Protein AF-K1ZQU2-F1 (afdb_monomer)

Foldseek 3Di:
DDDLLVVLLVVVVPADAPVVFKDKDFPVNLVCCVLLQQFDCVVAPSVRSLVLQVVQDDDSTMGIDGSVSSSVCSVGGDPDDLDPQAALQPDDFFWDAPVRVVCCCVPHLVQWFPDDPVNVVVLQVVPAPPDPDDPDNTGGDDNVSRVVSRVVSVVGTGSSNSNSVVVVVVVVVVVVVVVPD

Sequence (181 aa):
MSSSKEVMEHIWATMKKADGKNVVFKQADVDYLYYSGFVDEKRCTIEDWQKAFMPFSQDGKTFVMNQQQFASLAPFRYEGVVKEIFDPIKLRDGIWTKEQLRMLFERSIKPCSAISEEVFWKFIEGCQPKNDASEQDGFFLDKGVKVGLREFMEQFPSNRRRLEKTVRQVACKKIQRGQKT

pLDDT: mean 84.73, std 12.46, range [38.09, 95.69]

Structure (mmCIF, N/CA/C/O backbone):
data_AF-K1ZQU2-F1
#
_entry.id   AF-K1ZQU2-F1
#
loop_
_atom_site.group_PDB
_atom_site.id
_atom_site.type_symbol
_atom_site.label_atom_id
_atom_site.label_alt_id
_atom_site.label_comp_id
_atom_site.label_asym_id
_atom_site.label_entity_id
_atom_site.label_seq_id
_atom_site.pdbx_PDB_ins_code
_atom_site.Cartn_x
_atom_site.Cartn_y
_atom_site.Cartn_z
_atom_site.occupancy
_atom_site.B_iso_or_equiv
_atom_site.auth_seq_id
_atom_site.auth_comp_id
_atom_site.auth_asym_id
_atom_site.auth_atom_id
_atom_site.pdbx_PDB_model_num
ATOM 1 N N . MET A 1 1 ? -23.670 7.342 -4.995 1.00 49.88 1 MET A N 1
ATOM 2 C CA . MET A 1 1 ? -22.423 6.999 -4.278 1.00 49.88 1 MET A CA 1
ATOM 3 C C . MET A 1 1 ? -22.771 6.951 -2.805 1.00 49.88 1 MET A C 1
ATOM 5 O O . MET A 1 1 ? -23.361 7.916 -2.343 1.00 49.88 1 MET A O 1
ATOM 9 N N . SER A 1 2 ? -22.504 5.845 -2.109 1.00 59.94 2 SER A N 1
ATOM 10 C CA . SER A 1 2 ? -22.743 5.771 -0.661 1.00 59.94 2 SER A CA 1
ATOM 11 C C . SER A 1 2 ? -21.833 6.753 0.068 1.00 59.94 2 SER A C 1
ATOM 13 O O . SER A 1 2 ? -20.659 6.875 -0.296 1.00 59.94 2 SER A O 1
ATOM 15 N N . SER A 1 3 ? -22.356 7.452 1.072 1.00 73.31 3 SER A N 1
ATOM 16 C CA . SER A 1 3 ? -21.537 8.352 1.888 1.00 73.31 3 SER A CA 1
ATOM 17 C C . SER A 1 3 ? -20.455 7.561 2.641 1.00 73.31 3 SER A C 1
ATOM 19 O O . SER A 1 3 ? -20.617 6.373 2.928 1.00 73.31 3 SER A O 1
ATOM 21 N N . SER A 1 4 ? -19.325 8.195 2.973 1.00 77.75 4 SER A N 1
ATOM 22 C CA . SER A 1 4 ? -18.235 7.534 3.717 1.00 77.75 4 SER A CA 1
ATOM 23 C C . SER A 1 4 ? -18.730 6.860 4.999 1.00 77.75 4 SER A C 1
ATOM 25 O O . SER A 1 4 ? -18.378 5.719 5.303 1.00 77.75 4 SER A O 1
ATOM 27 N N . LYS A 1 5 ? -19.657 7.540 5.680 1.00 76.38 5 LYS A N 1
ATOM 28 C CA . LYS A 1 5 ? -20.332 7.073 6.885 1.00 76.38 5 LYS A CA 1
ATOM 29 C C . LYS A 1 5 ? -21.167 5.810 6.648 1.00 76.38 5 LYS A C 1
ATOM 31 O O . LYS A 1 5 ? -20.983 4.845 7.380 1.00 76.38 5 LYS A O 1
ATOM 36 N N . GLU A 1 6 ? -22.003 5.763 5.609 1.00 82.31 6 GLU A N 1
ATOM 37 C CA . GLU A 1 6 ? -22.797 4.564 5.271 1.00 82.31 6 GLU A CA 1
ATOM 38 C C . GLU A 1 6 ? -21.915 3.339 5.028 1.00 82.31 6 GLU A C 1
ATOM 40 O O . GLU A 1 6 ? -22.241 2.222 5.428 1.00 82.31 6 GLU A O 1
ATOM 45 N N . VAL A 1 7 ? -20.768 3.530 4.377 1.00 85.12 7 VAL A N 1
ATOM 46 C CA . VAL A 1 7 ? -19.867 2.408 4.123 1.00 85.12 7 VAL A CA 1
ATOM 47 C C . VAL A 1 7 ? -19.148 1.980 5.406 1.00 85.12 7 VAL A C 1
ATOM 49 O O . VAL A 1 7 ? -18.966 0.783 5.614 1.00 85.12 7 VAL A O 1
ATOM 52 N N . MET A 1 8 ? -18.780 2.909 6.294 1.00 89.12 8 MET A N 1
ATOM 53 C CA . MET A 1 8 ? -18.265 2.562 7.627 1.00 89.12 8 MET A CA 1
ATOM 54 C C . MET A 1 8 ? -19.297 1.782 8.448 1.00 89.12 8 MET A C 1
ATOM 56 O O . MET A 1 8 ? -18.945 0.797 9.092 1.00 89.12 8 MET A O 1
ATOM 60 N N . GLU A 1 9 ? -20.572 2.161 8.380 1.00 88.50 9 GLU A N 1
ATOM 61 C CA . GLU A 1 9 ? -21.676 1.437 9.019 1.00 88.50 9 GLU A CA 1
ATOM 62 C C . GLU A 1 9 ? -21.874 0.041 8.413 1.00 88.50 9 GLU A C 1
ATOM 64 O O . GLU A 1 9 ? -22.073 -0.934 9.141 1.00 88.50 9 GLU A O 1
ATOM 69 N N . HIS A 1 10 ? -21.747 -0.094 7.091 1.00 88.00 10 HIS A N 1
ATOM 70 C CA . HIS A 1 10 ? -21.789 -1.396 6.432 1.00 88.00 10 HIS A CA 1
ATOM 71 C C . HIS A 1 10 ? -20.623 -2.292 6.868 1.00 88.00 10 HIS A C 1
ATOM 73 O O . HIS A 1 10 ? -20.828 -3.453 7.218 1.00 88.00 10 HIS A O 1
ATOM 79 N N . ILE A 1 11 ? -19.402 -1.752 6.903 1.00 88.56 11 ILE A N 1
ATOM 80 C CA . ILE A 1 11 ? -18.216 -2.466 7.390 1.00 88.56 11 ILE A CA 1
ATOM 81 C C . ILE A 1 11 ? -18.433 -2.896 8.841 1.00 88.56 11 ILE A C 1
ATOM 83 O O . ILE A 1 11 ? -18.256 -4.072 9.165 1.00 88.56 11 ILE A O 1
ATOM 87 N N . TRP A 1 12 ? -18.913 -1.984 9.686 1.00 91.50 12 TRP A N 1
ATOM 88 C CA . TRP A 1 12 ? -19.251 -2.271 11.072 1.00 91.50 12 TRP A CA 1
ATOM 89 C C . TRP A 1 12 ? -20.218 -3.447 11.198 1.00 91.50 12 TRP A C 1
ATOM 91 O O . TRP A 1 12 ? -19.976 -4.357 11.991 1.00 91.50 12 TRP A O 1
ATOM 101 N N . ALA A 1 13 ? -21.290 -3.482 10.402 1.00 90.50 13 ALA A N 1
ATOM 102 C CA . ALA A 1 13 ? -22.280 -4.557 10.432 1.00 90.50 13 ALA A CA 1
ATOM 103 C C . ALA A 1 13 ? -21.651 -5.943 10.193 1.00 90.50 13 ALA A C 1
ATOM 105 O O . ALA A 1 13 ? -22.056 -6.909 10.838 1.00 90.50 13 ALA A O 1
ATOM 106 N N . THR A 1 14 ? -20.605 -6.026 9.364 1.00 88.56 14 THR A N 1
ATOM 107 C CA . THR A 1 14 ? -19.908 -7.286 9.041 1.00 88.56 14 THR A CA 1
ATOM 108 C C . THR A 1 14 ? -18.903 -7.762 10.093 1.00 88.56 14 THR A C 1
ATOM 110 O O . THR A 1 14 ? -18.526 -8.933 10.090 1.00 88.56 14 THR A O 1
ATOM 113 N N . MET A 1 15 ? -18.462 -6.890 11.003 1.00 90.94 15 MET A N 1
ATOM 114 C CA . MET A 1 15 ? -17.471 -7.242 12.027 1.00 90.94 15 MET A CA 1
ATOM 115 C C . MET A 1 15 ? -18.067 -8.145 13.114 1.00 90.94 15 MET A C 1
ATOM 117 O O . MET A 1 15 ? -19.253 -8.042 13.433 1.00 90.94 15 MET A O 1
ATOM 121 N N . LYS A 1 16 ? -17.248 -9.003 13.733 1.00 90.69 16 LYS A N 1
ATOM 122 C CA . LYS A 1 16 ? -17.656 -9.811 14.894 1.00 90.69 16 LYS A CA 1
ATOM 123 C C . LYS A 1 16 ? -17.625 -8.951 16.160 1.00 90.69 16 LYS A C 1
ATOM 125 O O . LYS A 1 16 ? -16.603 -8.341 16.454 1.00 90.69 16 LYS A O 1
ATOM 130 N N . LYS A 1 17 ? -18.730 -8.926 16.911 1.00 94.94 17 LYS A N 1
ATOM 131 C CA . LYS A 1 17 ? -18.837 -8.169 18.167 1.00 94.94 17 LYS A CA 1
ATOM 132 C C . LYS A 1 17 ? -18.461 -9.088 19.324 1.00 94.94 17 LYS A C 1
ATOM 134 O O . LYS A 1 17 ? -18.869 -10.249 19.324 1.00 94.94 17 LYS A O 1
ATOM 139 N N . ALA A 1 18 ? -17.684 -8.587 20.279 1.00 90.50 18 ALA A N 1
ATOM 140 C CA . ALA A 1 18 ? -17.233 -9.374 21.426 1.00 90.50 18 ALA A CA 1
ATOM 141 C C . ALA A 1 18 ? -18.361 -9.606 22.445 1.00 90.50 18 ALA A C 1
ATOM 143 O O . ALA A 1 18 ? -18.490 -10.699 22.983 1.00 90.50 18 ALA A O 1
ATOM 144 N N . ASP A 1 19 ? -19.208 -8.600 22.646 1.00 88.06 19 ASP A N 1
ATOM 145 C CA . ASP A 1 19 ? -20.309 -8.567 23.621 1.00 88.06 19 ASP A CA 1
ATOM 146 C C . ASP A 1 19 ? -21.679 -8.335 22.947 1.00 88.06 19 ASP A C 1
ATOM 148 O O . ASP A 1 19 ? -22.646 -7.915 23.577 1.00 88.06 19 ASP A O 1
ATOM 152 N N . GLY A 1 20 ? -21.757 -8.550 21.631 1.00 85.69 20 GLY A N 1
ATOM 153 C CA . GLY A 1 20 ? -22.940 -8.251 20.818 1.00 85.69 20 GLY A CA 1
ATOM 154 C C . GLY A 1 20 ? -23.085 -6.781 20.399 1.00 85.69 20 GLY A C 1
ATOM 155 O O . GLY A 1 20 ? -23.848 -6.509 19.473 1.00 85.69 20 GLY A O 1
ATOM 156 N N . LYS A 1 21 ? -22.322 -5.843 20.983 1.00 90.00 21 LYS A N 1
ATOM 157 C CA . LYS A 1 21 ? -22.405 -4.404 20.675 1.00 90.00 21 LYS A CA 1
ATOM 158 C C . LYS A 1 21 ? -21.091 -3.789 20.202 1.00 90.00 21 LYS A C 1
ATOM 160 O O . LYS A 1 21 ? -21.129 -2.931 19.327 1.00 90.00 21 LYS A O 1
ATOM 165 N N . ASN A 1 22 ? -19.961 -4.207 20.753 1.00 94.38 22 ASN A N 1
ATOM 166 C CA . ASN A 1 22 ? -18.652 -3.591 20.579 1.00 94.38 22 ASN A CA 1
ATOM 167 C C . ASN A 1 22 ? -17.693 -4.509 19.818 1.00 94.38 22 ASN A C 1
ATOM 169 O O . ASN A 1 22 ? -17.772 -5.738 19.898 1.00 94.38 22 ASN A O 1
ATOM 173 N N . VAL A 1 23 ? -16.758 -3.899 19.095 1.00 94.69 23 VAL A N 1
ATOM 174 C CA . VAL A 1 23 ? -15.650 -4.588 18.425 1.00 94.69 23 VAL A CA 1
ATOM 175 C C . VAL A 1 23 ? -14.374 -4.292 19.201 1.00 94.69 23 VAL A C 1
ATOM 177 O O . VAL A 1 23 ? -14.160 -3.168 19.657 1.00 94.69 23 VAL A O 1
ATOM 180 N N . VAL A 1 24 ? -13.543 -5.320 19.356 1.00 95.06 24 VAL A N 1
ATOM 181 C CA . VAL A 1 24 ? -12.243 -5.227 20.018 1.00 95.06 24 VAL A CA 1
ATOM 182 C C . VAL A 1 24 ? -11.162 -5.305 18.951 1.00 95.06 24 VAL A C 1
ATOM 184 O O . VAL A 1 24 ? -11.096 -6.295 18.223 1.00 95.06 24 VAL A O 1
ATOM 187 N N . PHE A 1 25 ? -10.327 -4.276 18.879 1.00 94.19 25 PHE A N 1
ATOM 188 C CA . PHE A 1 25 ? -9.136 -4.232 18.039 1.00 94.19 25 PHE A CA 1
ATOM 189 C C . PHE A 1 25 ? -7.895 -4.381 18.913 1.00 94.19 25 PHE A C 1
ATOM 191 O O . PHE A 1 25 ? -7.802 -3.788 19.988 1.00 94.19 25 PHE A O 1
ATOM 198 N N . LYS A 1 26 ? -6.920 -5.1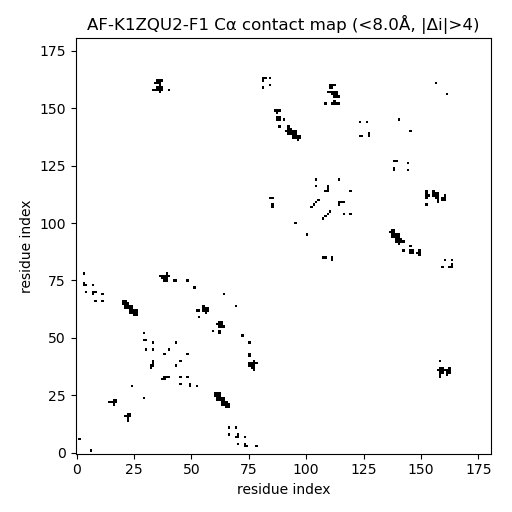51 18.445 1.00 94.81 26 LYS A N 1
ATOM 199 C CA . LYS A 1 26 ? -5.559 -5.159 18.988 1.00 94.81 26 LYS A CA 1
ATOM 200 C C . LYS A 1 26 ? -4.692 -4.188 18.197 1.00 94.81 26 LYS A C 1
ATOM 202 O O . LYS A 1 26 ? -5.005 -3.879 17.051 1.00 94.81 26 LYS A O 1
ATOM 207 N N . GLN A 1 27 ? -3.549 -3.792 18.751 1.00 93.12 27 GLN A N 1
ATOM 208 C CA . GLN A 1 27 ? -2.572 -2.957 18.039 1.00 93.12 27 GLN A CA 1
ATOM 209 C C . GLN A 1 27 ? -2.231 -3.493 16.635 1.00 93.12 27 GLN A C 1
ATOM 211 O O . GLN A 1 27 ? -2.217 -2.737 15.671 1.00 93.12 27 GLN A O 1
ATOM 216 N N . ALA A 1 28 ? -2.059 -4.811 16.495 1.00 92.94 28 ALA A N 1
ATOM 217 C CA . ALA A 1 28 ? -1.799 -5.436 15.197 1.00 92.94 28 ALA A CA 1
ATOM 218 C C . ALA A 1 28 ? -2.949 -5.246 14.185 1.00 92.94 28 ALA A C 1
ATOM 220 O O . ALA A 1 28 ? -2.692 -5.140 12.988 1.00 92.94 28 ALA A O 1
ATOM 221 N N . ASP A 1 29 ? -4.203 -5.179 14.645 1.00 93.25 29 ASP A N 1
ATOM 222 C CA . ASP A 1 29 ? -5.356 -4.909 13.780 1.00 93.25 29 ASP A CA 1
ATOM 223 C C . ASP A 1 29 ? -5.364 -3.443 13.322 1.00 93.25 29 ASP A C 1
ATOM 225 O O . ASP A 1 29 ? -5.672 -3.160 12.164 1.00 93.25 29 ASP A O 1
ATOM 229 N N . VAL A 1 30 ? -4.982 -2.514 14.208 1.00 93.62 30 VAL A N 1
ATOM 230 C CA . VAL A 1 30 ? -4.839 -1.082 13.888 1.00 93.62 30 VAL A CA 1
ATOM 231 C C . VAL A 1 30 ? -3.793 -0.888 12.793 1.00 93.62 30 VAL A C 1
ATOM 233 O O . VAL A 1 30 ? -4.077 -0.250 11.775 1.00 93.62 30 VAL A O 1
ATOM 236 N N . ASP A 1 31 ? -2.621 -1.502 12.955 1.00 93.25 31 ASP A N 1
ATOM 237 C CA . ASP A 1 31 ? -1.539 -1.442 11.970 1.00 93.25 31 ASP A CA 1
ATOM 238 C C . ASP A 1 31 ? -1.955 -2.123 10.656 1.00 93.25 31 ASP A C 1
ATOM 240 O O . ASP A 1 31 ? -1.714 -1.601 9.565 1.00 93.25 31 ASP A O 1
ATOM 244 N N . TYR A 1 32 ? -2.645 -3.265 10.738 1.00 92.25 32 TYR A N 1
ATOM 245 C CA . TYR A 1 32 ? -3.167 -3.961 9.564 1.00 92.25 32 TYR A CA 1
ATOM 246 C C . TYR A 1 32 ? -4.134 -3.089 8.754 1.00 92.25 32 TYR A C 1
ATOM 248 O O . TYR A 1 32 ? -4.036 -3.047 7.527 1.00 92.25 32 TYR A O 1
ATOM 256 N N . LEU A 1 33 ? -5.055 -2.367 9.400 1.00 92.00 33 LEU A N 1
ATOM 257 C CA . LEU A 1 33 ? -5.969 -1.458 8.702 1.00 92.00 33 LEU A CA 1
ATOM 258 C C . LEU A 1 33 ? -5.195 -0.386 7.922 1.00 92.00 33 LEU A C 1
ATOM 260 O O . LEU A 1 33 ? -5.492 -0.150 6.751 1.00 92.00 33 LEU A O 1
ATOM 264 N N . TYR A 1 34 ? -4.139 0.180 8.502 1.00 93.06 34 TYR A N 1
ATOM 265 C CA . TYR A 1 34 ? -3.279 1.122 7.788 1.00 93.06 34 TYR A CA 1
ATOM 266 C C . TYR A 1 34 ? -2.607 0.465 6.569 1.00 93.06 34 TYR A C 1
ATOM 268 O O . TYR A 1 34 ? -2.820 0.871 5.424 1.00 93.06 34 TYR A O 1
ATOM 276 N N . TYR A 1 35 ? -1.879 -0.634 6.791 1.00 90.06 35 TYR A N 1
ATOM 277 C CA . TYR A 1 35 ? -1.086 -1.297 5.751 1.00 90.06 35 TYR A CA 1
ATOM 278 C C . TYR A 1 35 ? -1.891 -2.129 4.742 1.00 90.06 35 TYR A C 1
ATOM 280 O O . TYR A 1 35 ? -1.328 -2.668 3.786 1.00 90.06 35 TYR A O 1
ATOM 288 N N . SER A 1 36 ? -3.198 -2.288 4.941 1.00 87.88 36 SER A N 1
ATOM 289 C CA . SER A 1 36 ? -4.095 -2.971 3.999 1.00 87.88 36 SER A CA 1
ATOM 290 C C . SER A 1 36 ? -4.672 -2.033 2.938 1.00 87.88 36 SER A C 1
ATOM 292 O O . SER A 1 36 ? -5.299 -2.511 1.992 1.00 87.88 36 SER A O 1
ATOM 294 N N . GLY A 1 37 ? -4.458 -0.719 3.078 1.00 86.31 37 GLY A N 1
ATOM 295 C CA . GLY A 1 37 ? -5.030 0.308 2.207 1.00 86.31 37 GLY A CA 1
ATOM 296 C C . GLY A 1 37 ? -6.435 0.749 2.604 1.00 86.31 37 GLY A C 1
ATOM 297 O O . GLY A 1 37 ? -7.087 1.434 1.822 1.00 86.31 37 GLY A O 1
ATOM 298 N N . PHE A 1 38 ? -6.913 0.382 3.798 1.00 89.50 38 PHE A N 1
ATOM 299 C CA . PHE A 1 38 ? -8.148 0.949 4.342 1.00 89.50 38 PHE A CA 1
ATOM 300 C C . PHE A 1 38 ? -7.990 2.446 4.654 1.00 89.50 38 PHE A C 1
ATOM 302 O O . PHE A 1 38 ? -8.937 3.207 4.464 1.00 89.50 38 PHE A O 1
ATOM 309 N N . VAL A 1 39 ? -6.799 2.870 5.089 1.00 91.44 39 VAL A N 1
ATOM 310 C CA . VAL A 1 39 ? -6.455 4.270 5.392 1.00 91.44 39 VAL A CA 1
ATOM 311 C C . VAL A 1 39 ? -5.859 4.963 4.162 1.00 91.44 39 VAL A C 1
ATOM 313 O O . VAL A 1 39 ? -5.113 4.354 3.393 1.00 91.44 39 VAL A O 1
ATOM 316 N N . ASP A 1 40 ? -6.171 6.247 3.976 1.00 89.75 40 ASP A N 1
ATOM 317 C CA . ASP A 1 40 ? -5.527 7.087 2.962 1.00 89.75 40 ASP A CA 1
ATOM 318 C C . ASP A 1 40 ? -4.139 7.553 3.431 1.00 89.75 40 ASP A C 1
ATOM 320 O O . ASP A 1 40 ? -3.980 8.625 4.019 1.00 89.75 40 ASP A O 1
ATOM 324 N N . GLU A 1 41 ? -3.119 6.750 3.128 1.00 88.00 41 GLU A N 1
ATOM 325 C CA . GLU A 1 41 ? -1.715 7.014 3.488 1.00 88.00 41 GLU A CA 1
ATOM 326 C C . GLU A 1 41 ? -1.151 8.325 2.915 1.00 88.00 41 GLU A C 1
ATOM 328 O O . GLU A 1 41 ? -0.108 8.801 3.355 1.00 88.00 41 GLU A O 1
ATOM 333 N N . LYS A 1 42 ? -1.818 8.934 1.923 1.00 84.62 42 LYS A N 1
ATOM 334 C CA . LYS A 1 42 ? -1.403 10.240 1.387 1.00 84.62 42 LYS A CA 1
ATOM 335 C C . LYS A 1 42 ? -1.824 11.404 2.276 1.00 84.62 42 LYS A C 1
ATOM 337 O O . LYS A 1 42 ? -1.307 12.505 2.108 1.00 84.62 42 LYS A O 1
ATOM 342 N N . ARG A 1 43 ? -2.805 11.184 3.152 1.00 87.44 43 ARG A N 1
ATOM 343 C CA . ARG A 1 43 ? -3.419 12.216 3.998 1.00 87.44 43 ARG A CA 1
ATOM 344 C C . ARG A 1 43 ? -3.145 12.007 5.482 1.00 87.44 43 ARG A C 1
ATOM 346 O O . ARG A 1 43 ? -3.337 12.940 6.251 1.00 87.44 43 ARG A O 1
ATOM 353 N N . CYS A 1 44 ? -2.750 10.802 5.875 1.00 91.12 44 CYS A N 1
ATOM 354 C CA . CYS A 1 44 ? -2.588 10.399 7.262 1.00 91.12 44 CYS A CA 1
ATOM 355 C C . CYS A 1 44 ? -1.377 9.476 7.384 1.00 91.12 44 CYS A C 1
ATOM 357 O O . CYS A 1 44 ? -1.260 8.532 6.603 1.00 91.12 44 CYS A O 1
ATOM 359 N N . THR A 1 45 ? -0.497 9.744 8.351 1.00 93.19 45 THR A N 1
ATOM 360 C CA . THR A 1 45 ? 0.603 8.830 8.685 1.00 93.19 45 THR A CA 1
ATOM 361 C C . THR A 1 45 ? 0.125 7.715 9.615 1.00 93.19 45 THR A C 1
ATOM 363 O O . THR A 1 45 ? -0.961 7.788 10.197 1.00 93.19 45 THR A O 1
ATOM 366 N N . ILE A 1 46 ? 0.942 6.675 9.799 1.00 93.81 46 ILE A N 1
ATOM 367 C CA . ILE A 1 46 ? 0.600 5.605 10.741 1.00 93.81 46 ILE A CA 1
ATOM 368 C C . ILE A 1 46 ? 0.500 6.130 12.178 1.00 93.81 46 ILE A C 1
ATOM 370 O O . ILE A 1 46 ? -0.370 5.693 12.924 1.00 93.81 46 ILE A O 1
ATOM 374 N N . GLU A 1 47 ? 1.319 7.110 12.556 1.00 95.00 47 GLU A N 1
ATOM 375 C CA . GLU A 1 47 ? 1.284 7.722 13.884 1.00 95.00 47 GLU A CA 1
ATOM 376 C C . GLU A 1 47 ? -0.016 8.500 14.104 1.00 95.00 47 GLU A C 1
ATOM 378 O O . GLU A 1 47 ? -0.609 8.419 15.180 1.00 95.00 47 GLU A O 1
ATOM 383 N N . ASP A 1 48 ? -0.487 9.234 13.094 1.00 95.06 48 ASP A N 1
ATOM 384 C CA . ASP A 1 48 ? -1.767 9.945 13.158 1.00 95.06 48 ASP A CA 1
ATOM 385 C C . ASP A 1 48 ? -2.942 8.967 13.267 1.00 95.06 48 ASP A C 1
ATOM 387 O O . ASP A 1 48 ? -3.864 9.174 14.061 1.00 95.06 48 ASP A O 1
ATOM 391 N N . TRP A 1 49 ? -2.878 7.860 12.526 1.00 95.31 49 TRP A N 1
ATOM 392 C CA . TRP A 1 49 ? -3.868 6.791 12.594 1.00 95.31 49 TRP A CA 1
ATOM 393 C C . TRP A 1 49 ? -3.895 6.105 13.964 1.00 95.31 49 TRP A C 1
ATOM 395 O O . TRP A 1 49 ? -4.958 5.944 14.561 1.00 95.31 49 TRP A O 1
ATOM 405 N N . GLN A 1 50 ? -2.731 5.752 14.508 1.00 94.50 50 GLN A N 1
ATOM 406 C CA . GLN A 1 50 ? -2.621 5.159 15.840 1.00 94.50 50 GLN A CA 1
ATOM 407 C C . GLN A 1 50 ? -3.134 6.121 16.920 1.00 94.50 50 GLN A C 1
ATOM 409 O O . GLN A 1 50 ? -3.888 5.710 17.804 1.00 94.50 50 GLN A O 1
ATOM 414 N N . LYS A 1 51 ? -2.821 7.420 16.818 1.00 94.38 51 LYS A N 1
ATOM 415 C CA . LYS A 1 51 ? -3.371 8.453 17.713 1.00 94.38 51 LYS A CA 1
ATOM 416 C C . LYS A 1 51 ? -4.895 8.529 17.649 1.00 94.38 51 LYS A C 1
ATOM 418 O O . LYS A 1 51 ? -5.514 8.732 18.689 1.00 94.38 51 LYS A O 1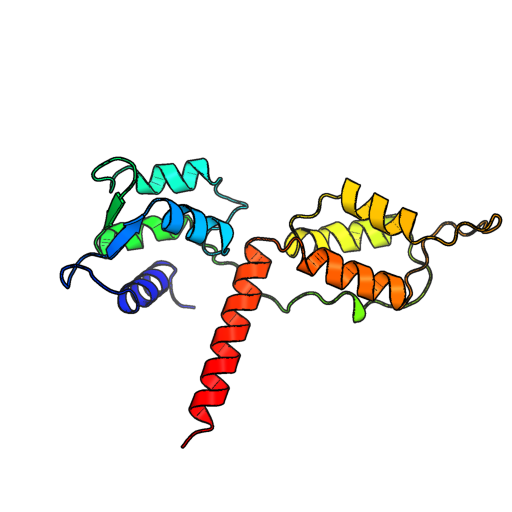
ATOM 423 N N . ALA A 1 52 ? -5.507 8.328 16.480 1.00 94.56 52 ALA A N 1
ATOM 424 C CA . ALA A 1 52 ? -6.964 8.301 16.347 1.00 94.56 52 ALA A CA 1
ATOM 425 C C . ALA A 1 52 ? -7.619 7.139 17.120 1.00 94.56 52 ALA A C 1
ATOM 427 O O . ALA A 1 52 ? -8.776 7.253 17.521 1.00 94.56 52 ALA A O 1
ATOM 428 N N . PHE A 1 53 ? -6.886 6.049 17.379 1.00 94.31 53 PHE A N 1
ATOM 429 C CA . PHE A 1 53 ? -7.354 4.921 18.195 1.00 94.31 53 PHE A CA 1
ATOM 430 C C . PHE A 1 53 ? -7.174 5.134 19.698 1.00 94.31 53 PHE A C 1
ATOM 432 O O . PHE A 1 53 ? -7.945 4.583 20.485 1.00 94.31 53 PHE A O 1
ATOM 439 N N . MET A 1 54 ? -6.195 5.943 20.114 1.00 93.38 54 MET A N 1
ATOM 440 C CA . MET A 1 54 ? -5.836 6.128 21.526 1.00 93.38 54 MET A CA 1
ATOM 441 C C . MET A 1 54 ? -7.003 6.490 22.462 1.00 93.38 54 MET A C 1
ATOM 443 O O . MET A 1 54 ? -7.036 5.937 23.562 1.00 93.38 54 MET A O 1
ATOM 447 N N . PRO A 1 55 ? -7.991 7.325 22.077 1.00 94.44 55 PRO A N 1
ATOM 448 C CA . PRO A 1 55 ? -9.148 7.617 22.929 1.00 94.44 55 PRO A CA 1
ATOM 449 C C . PRO A 1 55 ? -10.015 6.397 23.279 1.00 94.44 55 PRO A C 1
ATOM 451 O O . PRO A 1 55 ? -10.808 6.459 24.214 1.00 94.44 55 PRO A O 1
ATOM 454 N N . PHE A 1 56 ? -9.888 5.297 22.533 1.00 93.75 56 PHE A N 1
ATOM 455 C CA . PHE A 1 56 ? -10.658 4.061 22.718 1.00 93.75 56 PHE A CA 1
ATOM 456 C C . PHE A 1 56 ? -9.838 2.947 23.381 1.00 93.75 56 PHE A C 1
ATOM 458 O O . PHE A 1 56 ? -10.270 1.793 23.434 1.00 93.75 56 PHE A O 1
ATOM 465 N N . SER A 1 57 ? -8.636 3.286 23.845 1.00 93.75 57 SER A N 1
ATOM 466 C CA . SER A 1 57 ? -7.682 2.365 24.446 1.00 93.75 57 SER A CA 1
ATOM 467 C C . SER A 1 57 ? -8.077 1.990 25.872 1.00 93.75 57 SER A C 1
ATOM 469 O O . SER A 1 57 ? -8.452 2.853 26.664 1.00 93.75 57 SER A O 1
ATOM 471 N N . GLN A 1 58 ? -7.957 0.708 26.214 1.00 89.88 58 GLN A N 1
ATOM 472 C CA . GLN A 1 58 ? -8.096 0.242 27.597 1.00 89.88 58 GLN A CA 1
ATOM 473 C C . GLN A 1 58 ? -6.747 0.137 28.318 1.00 89.88 58 GLN A C 1
ATOM 475 O O . GLN A 1 58 ? -6.661 0.433 29.505 1.00 89.88 58 GLN A O 1
ATOM 480 N N . ASP A 1 59 ? -5.695 -0.276 27.610 1.00 89.44 59 ASP A N 1
ATOM 481 C CA . ASP A 1 59 ? -4.383 -0.622 28.182 1.00 89.44 59 ASP A CA 1
ATOM 482 C C . ASP A 1 59 ? -3.194 -0.209 27.285 1.00 89.44 59 ASP A C 1
ATOM 484 O O . ASP A 1 59 ? -2.059 -0.638 27.492 1.00 89.44 59 ASP A O 1
ATOM 488 N N . GLY A 1 60 ? -3.445 0.594 26.249 1.00 83.06 60 GLY A N 1
ATOM 489 C CA . GLY A 1 60 ? -2.455 0.979 25.237 1.00 83.06 60 GLY A CA 1
ATOM 490 C C . GLY A 1 60 ? -2.275 -0.029 24.098 1.00 83.06 60 GLY A C 1
ATOM 491 O O . GLY A 1 60 ? -1.558 0.273 23.150 1.00 83.06 60 GLY A O 1
ATOM 492 N N . LYS A 1 61 ? -2.894 -1.214 24.167 1.00 89.06 61 LYS A N 1
ATOM 493 C CA . LYS A 1 61 ? -2.738 -2.297 23.174 1.00 89.06 61 LYS A CA 1
ATOM 494 C C . LYS A 1 61 ? -4.064 -2.844 22.654 1.00 89.06 61 LYS A C 1
ATOM 496 O O . LYS A 1 61 ? -4.093 -3.467 21.589 1.00 89.06 61 LYS A O 1
ATOM 501 N N . THR A 1 62 ? -5.132 -2.623 23.407 1.00 94.50 62 THR A N 1
ATOM 502 C CA . THR A 1 62 ? -6.485 -3.095 23.149 1.00 94.50 62 THR A CA 1
ATOM 503 C C . THR A 1 62 ? -7.421 -1.900 23.061 1.00 94.50 62 THR A C 1
ATOM 505 O O . THR A 1 62 ? -7.468 -1.065 23.965 1.00 94.50 62 THR A O 1
ATOM 508 N N . PHE A 1 63 ? -8.195 -1.844 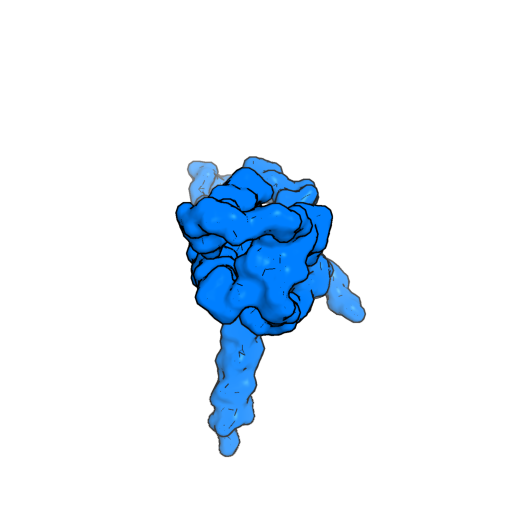21.981 1.00 95.69 63 PHE A N 1
ATOM 509 C CA . PHE A 1 63 ? -9.113 -0.755 21.681 1.00 95.69 63 PHE A CA 1
ATOM 510 C C . PHE A 1 63 ? -10.528 -1.303 21.567 1.00 95.69 63 PHE A C 1
ATOM 512 O O . PHE A 1 63 ? -10.796 -2.190 20.752 1.00 95.69 63 PHE A O 1
ATOM 519 N N . VAL A 1 64 ? -11.437 -0.785 22.386 1.00 95.38 64 VAL A N 1
ATOM 520 C CA . VAL A 1 64 ? -12.835 -1.222 22.405 1.00 95.38 64 VAL A CA 1
ATOM 521 C C . VAL A 1 64 ? -13.690 -0.097 21.869 1.00 95.38 64 VAL A C 1
ATOM 523 O O . VAL A 1 64 ? -13.730 0.994 22.432 1.00 95.38 64 VAL A O 1
ATOM 526 N N . MET A 1 65 ? -14.372 -0.369 20.763 1.00 95.56 65 MET A N 1
ATOM 527 C CA . MET A 1 65 ? -15.147 0.636 20.054 1.00 95.56 65 MET A CA 1
ATOM 528 C C . MET A 1 65 ? -16.584 0.171 19.886 1.00 95.56 65 MET A C 1
ATOM 530 O O . MET A 1 65 ? -16.849 -1.022 19.750 1.00 95.56 65 MET A O 1
ATOM 534 N N . ASN A 1 66 ? -17.502 1.129 19.857 1.00 95.00 66 ASN A N 1
ATOM 535 C CA . ASN A 1 66 ? -18.866 0.960 19.379 1.00 95.00 66 ASN A CA 1
ATOM 536 C C . ASN A 1 66 ? -19.008 1.498 17.942 1.00 95.00 66 ASN A C 1
ATOM 538 O O . ASN A 1 66 ? -18.077 2.074 17.375 1.00 95.00 66 ASN A O 1
ATOM 542 N N . GLN A 1 67 ? -20.200 1.353 17.360 1.00 94.19 67 GLN A N 1
ATOM 543 C CA . GLN A 1 67 ? -20.469 1.766 15.980 1.00 94.19 67 GLN A CA 1
ATOM 544 C C . GLN A 1 67 ? -20.174 3.243 15.713 1.00 94.19 67 GLN A C 1
ATOM 546 O O . GLN A 1 67 ? -19.611 3.579 14.676 1.00 94.19 67 GLN A O 1
ATOM 551 N N . GLN A 1 68 ? -20.568 4.130 16.627 1.00 92.94 68 GLN A N 1
ATOM 552 C CA . GLN A 1 68 ? -20.405 5.573 16.451 1.00 92.94 68 GLN A CA 1
ATOM 553 C C . GLN A 1 68 ? -18.929 5.963 16.514 1.00 92.94 68 GLN A C 1
ATOM 555 O O . GLN A 1 68 ? -18.460 6.747 15.693 1.00 92.94 68 GLN A O 1
ATOM 560 N N . GLN A 1 69 ? -18.185 5.359 17.441 1.00 94.38 69 GLN A N 1
ATOM 561 C CA . GLN A 1 69 ? -16.742 5.542 17.553 1.00 94.38 69 GLN A CA 1
ATOM 562 C C . GLN A 1 69 ? -16.038 5.021 16.298 1.00 94.38 69 GLN A C 1
ATOM 564 O O . GLN A 1 69 ? -15.204 5.724 15.738 1.00 94.38 69 GLN A O 1
ATOM 569 N N . PHE A 1 70 ? -16.417 3.851 15.778 1.00 93.88 70 PHE A N 1
ATOM 570 C CA . PHE A 1 70 ? -15.843 3.348 14.528 1.00 93.88 70 PHE A CA 1
ATOM 571 C C . PHE A 1 70 ? -16.172 4.264 13.345 1.00 93.88 70 PHE A C 1
ATOM 573 O O . PHE A 1 70 ? -15.290 4.608 12.565 1.00 93.88 70 PHE A O 1
ATOM 580 N N . ALA A 1 71 ? -17.415 4.739 13.244 1.00 92.12 71 ALA A N 1
ATOM 581 C CA . ALA A 1 71 ? -17.821 5.687 12.211 1.00 92.12 71 ALA A CA 1
ATOM 582 C C . ALA A 1 71 ? -17.068 7.028 12.295 1.00 92.12 71 ALA A C 1
ATOM 584 O O . ALA A 1 71 ? -16.854 7.655 11.259 1.00 92.12 71 ALA A O 1
ATOM 585 N N . SER A 1 72 ? -16.609 7.457 13.478 1.00 92.75 72 SER A N 1
ATOM 586 C CA . SER A 1 72 ? -15.771 8.661 13.605 1.00 92.75 72 SER A CA 1
ATOM 587 C C . SER A 1 72 ? -14.391 8.534 12.950 1.00 92.75 72 SER A C 1
ATOM 589 O O . SER A 1 72 ? -13.764 9.552 12.676 1.00 92.75 72 SER A O 1
ATOM 591 N N . LEU A 1 73 ? -13.952 7.316 12.609 1.00 92.81 73 LEU A N 1
ATOM 592 C CA . LEU A 1 73 ? -12.721 7.076 11.850 1.00 92.81 73 LEU A CA 1
ATOM 593 C C . LEU A 1 73 ? -12.897 7.278 10.333 1.00 92.81 73 LEU A C 1
ATOM 595 O O . LEU A 1 73 ? -11.916 7.208 9.593 1.00 92.81 73 LEU A O 1
ATOM 599 N N . ALA A 1 74 ? -14.120 7.545 9.854 1.00 91.12 74 ALA A N 1
ATOM 600 C CA . ALA A 1 74 ? -14.409 7.769 8.434 1.00 91.12 74 ALA A CA 1
ATOM 601 C C . ALA A 1 74 ? -13.461 8.770 7.736 1.00 91.12 74 ALA A C 1
ATOM 603 O O . ALA A 1 74 ? -13.045 8.471 6.617 1.00 91.12 74 ALA A O 1
ATOM 604 N N . PRO A 1 75 ? -13.047 9.900 8.355 1.00 91.50 75 PRO A N 1
ATOM 605 C CA . PRO A 1 75 ? -12.165 10.874 7.704 1.00 91.50 75 PRO A CA 1
ATOM 606 C C . PRO A 1 75 ? -10.784 10.340 7.295 1.00 91.50 75 PRO A C 1
ATOM 608 O O . PRO A 1 75 ? -10.151 10.923 6.417 1.00 91.50 75 PRO A O 1
ATOM 611 N N . PHE A 1 76 ? -10.315 9.252 7.915 1.00 91.69 76 PHE A N 1
ATOM 612 C CA . PHE A 1 76 ? -9.021 8.630 7.612 1.00 91.69 76 PHE A CA 1
ATOM 613 C C . PHE A 1 76 ? -9.099 7.622 6.468 1.00 91.69 76 PHE A C 1
ATOM 615 O O . PHE A 1 76 ? -8.077 7.205 5.925 1.00 91.69 76 PHE A O 1
ATOM 622 N N . ARG A 1 77 ? -10.308 7.183 6.118 1.00 90.31 77 ARG A N 1
ATOM 623 C CA . ARG A 1 77 ? -10.497 6.088 5.181 1.00 90.31 77 ARG A CA 1
ATOM 624 C C . ARG A 1 77 ? -10.134 6.504 3.760 1.00 90.31 77 ARG A C 1
ATOM 626 O O . ARG A 1 77 ? -10.497 7.581 3.294 1.00 90.31 77 ARG A O 1
ATOM 633 N N . TYR A 1 78 ? -9.509 5.592 3.028 1.00 87.12 78 TYR A N 1
ATOM 634 C CA . TYR A 1 78 ? -9.344 5.723 1.591 1.00 87.12 78 TYR A CA 1
ATOM 635 C C . TYR A 1 78 ? -10.702 5.696 0.873 1.00 87.12 78 TYR A C 1
ATOM 637 O O . TYR A 1 78 ? -11.452 4.721 0.938 1.00 87.12 78 TYR A O 1
ATOM 645 N N . GLU A 1 79 ? -11.011 6.778 0.160 1.00 83.81 79 GLU A N 1
ATOM 646 C CA . GLU A 1 79 ? -12.238 6.937 -0.640 1.00 83.81 79 GLU A CA 1
ATOM 647 C C . GLU A 1 79 ? -11.965 6.976 -2.148 1.00 83.81 79 GLU A C 1
ATOM 649 O O . GLU A 1 79 ? -12.875 7.161 -2.958 1.00 83.81 79 GLU A O 1
ATOM 654 N N . GLY A 1 80 ? -10.704 6.814 -2.547 1.00 75.44 80 GLY A N 1
ATOM 655 C CA . GLY A 1 80 ? -10.337 6.827 -3.952 1.00 75.44 80 GLY A CA 1
ATOM 656 C C . GLY A 1 80 ? -10.914 5.633 -4.713 1.00 75.44 80 GLY A C 1
ATOM 657 O O . GLY A 1 80 ? -11.157 4.553 -4.172 1.00 75.44 80 GLY A O 1
ATOM 658 N N . VAL A 1 81 ? -11.095 5.817 -6.020 1.00 71.00 81 VAL A N 1
ATOM 659 C CA . VAL A 1 81 ? -11.505 4.727 -6.906 1.00 71.00 81 VAL A CA 1
ATOM 660 C C . VAL A 1 81 ? -10.404 3.666 -6.931 1.00 71.00 81 VAL A C 1
ATOM 662 O O . VAL A 1 81 ? -9.266 3.943 -7.325 1.00 71.00 81 VAL A O 1
ATOM 665 N N . VAL A 1 82 ? -10.768 2.446 -6.543 1.00 65.56 82 VAL A N 1
ATOM 666 C CA . VAL A 1 82 ? -9.989 1.223 -6.769 1.00 65.56 82 VAL A CA 1
ATOM 667 C C . VAL A 1 82 ? -9.905 1.042 -8.291 1.00 65.56 82 VAL A C 1
ATOM 669 O O . VAL A 1 82 ? -10.900 0.706 -8.930 1.00 65.56 82 VAL A O 1
ATOM 672 N N . LYS A 1 83 ? -8.761 1.395 -8.893 1.00 64.88 83 LYS A N 1
ATOM 673 C CA . LYS A 1 83 ? -8.584 1.405 -10.357 1.00 64.88 83 LYS A CA 1
ATOM 674 C C . LYS A 1 83 ? -8.168 0.017 -10.840 1.00 64.88 83 LYS A C 1
ATOM 676 O O . LYS A 1 83 ? -7.839 -0.857 -10.040 1.00 64.88 83 LYS A O 1
ATOM 681 N N . GLU A 1 84 ? -8.184 -0.187 -12.158 1.00 67.88 84 GLU A N 1
ATOM 682 C CA . GLU A 1 84 ? -7.589 -1.390 -12.732 1.00 67.88 84 GLU A CA 1
ATOM 683 C C . GLU A 1 84 ? -6.121 -1.482 -12.304 1.00 67.88 84 GLU A C 1
ATOM 685 O O . GLU A 1 84 ? -5.348 -0.528 -12.409 1.00 67.88 84 GLU A O 1
ATOM 690 N N . ILE A 1 85 ? -5.772 -2.662 -11.805 1.00 75.19 85 ILE A N 1
ATOM 691 C CA . ILE A 1 85 ? -4.423 -3.062 -11.441 1.00 75.19 85 ILE A CA 1
ATOM 692 C C . ILE A 1 85 ? -3.498 -2.807 -12.637 1.00 75.19 85 ILE A C 1
ATOM 694 O O . ILE A 1 85 ? -3.619 -3.473 -13.665 1.00 75.19 85 ILE A O 1
ATOM 698 N N . PHE A 1 86 ? -2.550 -1.874 -12.486 1.00 84.56 86 PHE A N 1
ATOM 699 C CA . PHE A 1 86 ? -1.502 -1.676 -13.487 1.00 84.56 86 PHE A CA 1
ATOM 700 C C . PHE A 1 86 ? -0.733 -2.984 -13.704 1.00 84.56 86 PHE A C 1
ATOM 702 O O . PHE A 1 86 ? -0.405 -3.688 -12.739 1.00 84.56 86 PHE A O 1
ATOM 709 N N . ASP A 1 87 ? -0.472 -3.292 -14.974 1.00 87.44 87 ASP A N 1
ATOM 710 C CA . ASP A 1 87 ? 0.200 -4.505 -15.415 1.00 87.44 87 ASP A CA 1
ATOM 711 C C . ASP A 1 87 ? 1.347 -4.166 -16.384 1.00 87.44 87 ASP A C 1
ATOM 713 O O . ASP A 1 87 ? 1.082 -3.822 -17.542 1.00 87.44 87 ASP A O 1
ATOM 717 N N . PRO A 1 88 ? 2.614 -4.304 -15.946 1.00 90.06 88 PRO A N 1
ATOM 718 C CA . PRO A 1 88 ? 3.788 -4.032 -16.773 1.00 90.06 88 PRO A CA 1
ATOM 719 C C . PRO A 1 88 ? 3.846 -4.815 -18.088 1.00 90.06 88 PRO A C 1
ATOM 721 O O . PRO A 1 88 ? 4.439 -4.340 -19.053 1.00 90.06 88 PRO A O 1
ATOM 724 N N . ILE A 1 89 ? 3.214 -5.991 -18.171 1.00 92.44 89 ILE A N 1
ATOM 725 C CA . ILE A 1 89 ? 3.231 -6.811 -19.394 1.00 92.44 89 ILE A CA 1
ATOM 726 C C . ILE A 1 89 ? 2.490 -6.132 -20.551 1.00 92.44 89 ILE A C 1
ATOM 728 O O . ILE A 1 89 ? 2.813 -6.382 -21.708 1.00 92.44 89 ILE A O 1
ATOM 732 N N . LYS A 1 90 ? 1.539 -5.235 -20.260 1.00 90.69 90 LYS A N 1
ATOM 733 C CA . LYS A 1 90 ? 0.786 -4.492 -21.282 1.00 90.69 90 LYS A CA 1
ATOM 734 C C . LYS A 1 90 ? 1.577 -3.326 -21.899 1.00 90.69 90 LYS A C 1
ATOM 736 O O . LYS A 1 90 ? 1.069 -2.667 -22.802 1.00 90.69 90 LYS A O 1
ATOM 741 N N . LEU A 1 91 ? 2.782 -3.021 -21.406 1.00 92.06 91 LEU A N 1
ATOM 742 C CA . LEU A 1 91 ? 3.620 -1.951 -21.958 1.00 92.06 91 LEU A CA 1
ATOM 743 C C . LEU A 1 91 ? 4.085 -2.290 -23.382 1.00 92.06 91 LEU A C 1
ATOM 745 O O . LEU A 1 91 ? 4.241 -3.463 -23.717 1.00 92.06 91 LEU A O 1
ATOM 749 N N . ARG A 1 92 ? 4.370 -1.274 -24.210 1.00 92.75 92 ARG A N 1
ATOM 750 C CA . ARG A 1 92 ? 4.980 -1.484 -25.538 1.00 92.75 92 ARG A CA 1
ATOM 751 C C . ARG A 1 92 ? 6.402 -2.026 -25.399 1.00 92.75 92 ARG A C 1
ATOM 753 O O . ARG A 1 92 ? 7.132 -1.604 -24.501 1.00 92.75 92 ARG A O 1
ATOM 760 N N . ASP A 1 93 ? 6.776 -2.986 -26.241 1.00 90.50 93 ASP A N 1
ATOM 761 C CA . ASP A 1 93 ? 8.179 -3.391 -26.395 1.00 90.50 93 ASP A CA 1
ATOM 762 C C . ASP A 1 93 ? 8.976 -2.278 -27.090 1.00 90.50 93 ASP A C 1
ATOM 764 O O . ASP A 1 93 ? 8.409 -1.454 -27.818 1.00 90.50 93 ASP A O 1
ATOM 768 N N . GLY A 1 94 ? 10.287 -2.258 -26.869 1.00 89.00 94 GLY A N 1
ATOM 769 C CA . GLY A 1 94 ? 11.207 -1.381 -27.586 1.00 89.00 94 GLY A CA 1
ATOM 770 C C . GLY A 1 94 ? 11.926 -0.378 -26.692 1.00 89.00 94 GLY A C 1
ATOM 771 O O . GLY A 1 94 ? 11.996 -0.538 -25.476 1.00 89.00 94 GLY A O 1
ATOM 772 N N . ILE A 1 95 ? 12.468 0.664 -27.320 1.00 90.31 95 ILE A N 1
ATOM 773 C CA . ILE A 1 95 ? 13.271 1.697 -26.658 1.00 90.31 95 ILE A CA 1
ATOM 774 C C . ILE A 1 95 ? 12.358 2.720 -25.975 1.00 90.31 95 ILE A C 1
ATOM 776 O O . ILE A 1 95 ? 11.402 3.231 -26.577 1.00 90.31 95 ILE A O 1
ATOM 780 N N . TRP A 1 96 ? 12.677 3.030 -24.723 1.00 92.06 96 TRP A N 1
ATOM 781 C CA . TRP A 1 96 ? 12.036 4.044 -23.898 1.00 92.06 96 TRP A CA 1
ATOM 782 C C . TRP A 1 96 ? 13.041 5.112 -23.482 1.00 92.06 96 TRP A C 1
ATOM 784 O O . TRP A 1 96 ? 14.145 4.793 -23.047 1.00 92.06 96 TRP A O 1
ATOM 794 N N . THR A 1 97 ? 12.647 6.382 -23.556 1.00 91.06 97 THR A N 1
ATOM 795 C CA . THR A 1 97 ? 13.496 7.471 -23.048 1.00 91.06 97 THR A CA 1
ATOM 796 C C . THR A 1 97 ? 13.439 7.544 -21.523 1.00 91.06 97 THR A C 1
ATOM 798 O O . THR A 1 97 ? 12.509 7.032 -20.883 1.00 91.06 97 THR A O 1
ATOM 801 N N . LYS A 1 98 ? 14.406 8.246 -20.928 1.00 89.75 98 LYS A N 1
ATOM 802 C CA . LYS A 1 98 ? 14.442 8.495 -19.484 1.00 89.75 98 LYS A CA 1
ATOM 803 C C . LYS A 1 98 ? 13.164 9.185 -18.990 1.00 89.75 98 LYS A C 1
ATOM 805 O O . LYS A 1 98 ? 12.596 8.795 -17.972 1.00 89.75 98 LYS A O 1
ATOM 810 N N . GLU A 1 99 ? 12.654 10.161 -19.734 1.00 91.31 99 GLU A N 1
ATOM 811 C CA . GLU A 1 99 ? 11.427 10.900 -19.413 1.00 91.31 99 GLU A CA 1
ATOM 812 C C . GLU A 1 99 ? 10.198 9.994 -19.479 1.00 91.31 99 GLU A C 1
ATOM 814 O O . GLU A 1 99 ? 9.330 10.062 -18.606 1.00 91.31 99 GLU A O 1
ATOM 819 N N . GLN A 1 100 ? 10.122 9.114 -20.483 1.00 92.25 100 GLN A N 1
ATOM 820 C CA . GLN A 1 100 ? 9.024 8.155 -20.605 1.00 92.25 100 GLN A CA 1
ATOM 821 C C . GLN A 1 100 ? 8.999 7.185 -19.419 1.00 92.25 100 GLN A C 1
ATOM 823 O O . GLN A 1 100 ? 7.928 6.916 -18.872 1.00 92.25 100 GLN A O 1
ATOM 828 N N . LEU A 1 101 ? 10.166 6.709 -18.980 1.00 92.75 101 LEU A N 1
ATOM 829 C CA . LEU A 1 101 ? 10.284 5.851 -17.801 1.00 92.75 101 LEU A CA 1
ATOM 830 C C . LEU A 1 101 ? 9.981 6.586 -16.500 1.00 92.75 101 LEU A C 1
ATOM 832 O O . LEU A 1 101 ? 9.306 6.036 -15.631 1.00 92.75 101 LEU A O 1
ATOM 836 N N . ARG A 1 102 ? 10.383 7.852 -16.384 1.00 93.38 102 ARG A N 1
ATOM 837 C CA . ARG A 1 102 ? 10.019 8.685 -15.236 1.00 93.38 102 ARG A CA 1
ATOM 838 C C . ARG A 1 102 ? 8.508 8.892 -15.144 1.00 93.38 102 ARG A C 1
ATOM 840 O O . ARG A 1 102 ? 7.921 8.753 -14.073 1.00 93.38 102 ARG A O 1
ATOM 847 N N . MET A 1 103 ? 7.852 9.160 -16.274 1.00 93.06 103 MET A N 1
ATOM 848 C CA . MET A 1 103 ? 6.390 9.256 -16.331 1.00 93.06 103 MET A CA 1
ATOM 849 C C . MET A 1 103 ? 5.709 7.924 -16.008 1.00 93.06 103 MET A C 1
ATOM 851 O O . MET A 1 103 ? 4.696 7.918 -15.304 1.00 93.06 103 MET A O 1
ATOM 855 N N . LEU A 1 104 ? 6.249 6.805 -16.501 1.00 92.62 104 LEU A N 1
ATOM 856 C CA . LEU A 1 104 ? 5.770 5.465 -16.167 1.00 92.62 104 LEU A CA 1
ATOM 857 C 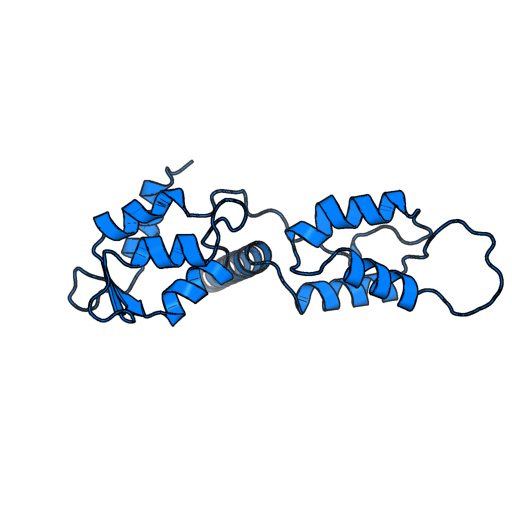C . LEU A 1 104 ? 5.840 5.227 -14.654 1.00 92.62 104 LEU A C 1
ATOM 859 O O . LEU A 1 104 ? 4.855 4.777 -14.059 1.00 92.62 104 LEU A O 1
ATOM 863 N N . PHE A 1 105 ? 6.971 5.580 -14.039 1.00 92.69 105 PHE A N 1
ATOM 864 C CA . PHE A 1 105 ? 7.174 5.449 -12.606 1.00 92.69 105 PHE A CA 1
ATOM 865 C C . PHE A 1 105 ? 6.142 6.256 -11.817 1.00 92.69 105 PHE A C 1
ATOM 867 O O . PHE A 1 105 ? 5.352 5.676 -11.074 1.00 92.69 105 PHE A O 1
ATOM 874 N N . GLU A 1 106 ? 6.074 7.569 -12.042 1.00 90.00 106 GLU A N 1
ATOM 875 C CA . GLU A 1 106 ? 5.204 8.469 -11.277 1.00 90.00 106 GLU A CA 1
ATOM 876 C C . GLU A 1 106 ? 3.714 8.143 -11.430 1.00 90.00 106 GLU A C 1
ATOM 878 O O . GLU A 1 106 ? 2.951 8.195 -10.462 1.00 90.00 106 GLU A O 1
ATOM 883 N N . ARG A 1 107 ? 3.277 7.798 -12.646 1.00 88.06 107 ARG A N 1
ATOM 884 C CA . ARG A 1 107 ? 1.847 7.629 -12.940 1.00 88.06 107 ARG A CA 1
ATOM 885 C C . ARG A 1 107 ? 1.328 6.221 -12.687 1.00 88.06 107 ARG A C 1
ATOM 887 O O . ARG A 1 107 ? 0.136 6.079 -12.415 1.00 88.06 107 ARG A O 1
ATOM 894 N N . SER A 1 108 ? 2.180 5.203 -12.799 1.00 87.94 108 SER A N 1
ATOM 895 C CA . SER A 1 108 ? 1.727 3.806 -12.848 1.00 87.94 108 SER A CA 1
ATOM 896 C C . SER A 1 108 ? 2.375 2.924 -11.788 1.00 87.94 108 SER A C 1
ATOM 898 O O . SER A 1 108 ? 1.671 2.162 -11.127 1.00 87.94 108 SER A O 1
ATOM 900 N N . ILE A 1 109 ? 3.689 3.043 -11.587 1.00 88.62 109 ILE A N 1
ATOM 901 C CA . ILE A 1 109 ? 4.427 2.174 -10.658 1.00 88.62 109 ILE A CA 1
ATOM 902 C C . ILE A 1 109 ? 4.273 2.676 -9.225 1.00 88.62 109 ILE A C 1
ATOM 904 O O . ILE A 1 109 ? 3.742 1.951 -8.390 1.00 88.62 109 ILE A O 1
ATOM 908 N N . LYS A 1 110 ? 4.639 3.932 -8.960 1.00 87.56 110 LYS A N 1
ATOM 909 C CA . LYS A 1 110 ? 4.602 4.570 -7.635 1.00 87.56 110 LYS A CA 1
ATOM 910 C C . LYS A 1 110 ? 3.236 4.492 -6.938 1.00 87.56 110 LYS A C 1
ATOM 912 O O . LYS A 1 110 ? 3.201 4.269 -5.735 1.00 87.56 110 LYS A O 1
ATOM 917 N N . PRO A 1 111 ? 2.081 4.614 -7.626 1.00 81.88 111 PRO A N 1
ATOM 918 C CA . PRO A 1 111 ? 0.788 4.405 -6.970 1.00 81.88 111 PRO A CA 1
ATOM 919 C C . PRO A 1 111 ? 0.520 2.944 -6.568 1.00 81.88 111 PRO A C 1
ATOM 921 O O . PRO A 1 111 ? -0.314 2.693 -5.696 1.00 81.88 111 PRO A O 1
ATOM 924 N N . CYS A 1 112 ? 1.183 1.985 -7.216 1.00 84.38 112 CYS A N 1
ATOM 925 C CA . CYS A 1 112 ? 0.923 0.551 -7.095 1.00 84.38 112 CYS A CA 1
ATOM 926 C C . CYS A 1 112 ? 2.006 -0.211 -6.312 1.00 84.38 112 CYS A C 1
ATOM 928 O O . CYS A 1 112 ? 1.792 -1.371 -5.958 1.00 84.38 112 CYS A O 1
ATOM 930 N N . SER A 1 113 ? 3.156 0.398 -6.039 1.00 85.81 113 SER A N 1
ATOM 931 C CA . SER A 1 113 ? 4.256 -0.218 -5.302 1.00 85.81 113 SER A CA 1
ATOM 932 C C . SER A 1 113 ? 4.822 0.729 -4.247 1.00 85.81 113 SER A C 1
ATOM 934 O O . SER A 1 113 ? 4.696 1.944 -4.344 1.00 85.81 113 SER A O 1
ATOM 936 N N . ALA A 1 114 ? 5.455 0.158 -3.228 1.00 86.44 114 ALA A N 1
ATOM 937 C CA . ALA A 1 114 ? 6.229 0.875 -2.219 1.00 86.44 114 ALA A CA 1
ATOM 938 C C . ALA A 1 114 ? 7.688 1.114 -2.668 1.00 86.44 114 ALA A C 1
ATOM 940 O O . ALA A 1 114 ? 8.554 1.412 -1.850 1.00 86.44 114 ALA A O 1
ATOM 941 N N . ILE A 1 115 ? 7.982 0.932 -3.959 1.00 88.31 115 ILE A N 1
ATOM 942 C CA . ILE A 1 115 ? 9.334 1.037 -4.515 1.00 88.31 115 ILE A CA 1
ATOM 943 C C . ILE A 1 115 ? 9.697 2.516 -4.677 1.00 88.31 115 ILE A C 1
ATOM 945 O O . ILE A 1 115 ? 8.917 3.294 -5.229 1.00 88.31 115 ILE A O 1
ATOM 949 N N . SER A 1 116 ? 10.894 2.902 -4.229 1.00 90.12 116 SER A N 1
ATOM 950 C CA . SER A 1 116 ? 11.419 4.254 -4.436 1.00 90.12 116 SER A CA 1
ATOM 951 C C . SER A 1 116 ? 11.895 4.466 -5.878 1.00 90.12 116 SER A C 1
ATOM 953 O O . SER A 1 116 ? 12.241 3.516 -6.581 1.00 90.12 116 SER A O 1
ATOM 955 N N . GLU A 1 117 ? 11.957 5.726 -6.317 1.00 91.75 117 GLU A N 1
ATOM 956 C CA . GLU A 1 117 ? 12.451 6.068 -7.661 1.00 91.75 117 GLU A CA 1
ATOM 957 C C . GLU A 1 117 ? 13.893 5.572 -7.866 1.00 91.75 117 GLU A C 1
ATOM 959 O O . GLU A 1 117 ? 14.218 5.025 -8.915 1.00 91.75 117 GLU A O 1
ATOM 964 N N . GLU A 1 118 ? 14.739 5.671 -6.837 1.00 92.75 118 GLU A N 1
ATOM 965 C CA . GLU A 1 118 ? 16.118 5.168 -6.860 1.00 92.75 118 GLU A CA 1
ATOM 966 C C . GLU A 1 118 ? 16.182 3.658 -7.128 1.00 92.75 118 GLU A C 1
ATOM 968 O O . GLU A 1 118 ? 16.945 3.193 -7.974 1.00 92.75 118 GLU A O 1
ATOM 973 N N . VAL A 1 119 ? 15.367 2.879 -6.417 1.00 91.12 119 VAL A N 1
ATOM 974 C CA . VAL A 1 119 ? 15.333 1.421 -6.560 1.00 91.12 119 VAL A CA 1
ATOM 975 C C . VAL A 1 119 ? 14.778 1.023 -7.931 1.00 91.12 119 VAL A C 1
ATOM 977 O O . VAL A 1 119 ? 15.263 0.069 -8.539 1.00 91.12 119 VAL A O 1
ATOM 980 N N . PHE A 1 120 ? 13.803 1.774 -8.448 1.00 92.94 120 PHE A N 1
ATOM 981 C CA . PHE A 1 120 ? 13.309 1.601 -9.810 1.00 92.94 120 PHE A CA 1
ATOM 982 C C . PHE A 1 120 ? 14.413 1.823 -10.855 1.00 92.94 120 PHE A C 1
ATOM 984 O O . PHE A 1 120 ? 14.590 0.973 -11.726 1.00 92.94 120 PHE A O 1
ATOM 991 N N . TRP A 1 121 ? 15.190 2.905 -10.752 1.00 93.00 121 TRP A N 1
ATOM 992 C CA . TRP A 1 121 ? 16.288 3.165 -11.689 1.00 93.00 121 TRP A CA 1
ATOM 993 C C . TRP A 1 121 ? 17.374 2.091 -11.628 1.00 93.00 121 TRP A C 1
ATOM 995 O O . TRP A 1 121 ? 17.751 1.574 -12.676 1.00 93.00 121 TRP A O 1
ATOM 1005 N N . LYS A 1 122 ? 17.774 1.652 -10.426 1.00 91.69 122 LYS A N 1
ATOM 1006 C CA . LYS A 1 122 ? 18.722 0.533 -10.263 1.00 91.69 122 LYS A CA 1
ATOM 1007 C C . LYS A 1 122 ? 18.242 -0.745 -10.951 1.00 91.69 122 LYS A C 1
ATOM 1009 O O . LYS A 1 122 ? 19.043 -1.451 -11.559 1.00 91.69 122 LYS A O 1
ATOM 1014 N N . PHE A 1 123 ? 16.945 -1.047 -10.869 1.00 91.44 123 PHE A N 1
ATOM 1015 C CA . PHE A 1 123 ? 16.359 -2.186 -11.573 1.00 91.44 123 PHE A CA 1
ATOM 1016 C C . PHE A 1 123 ? 16.462 -2.022 -13.098 1.00 91.44 123 PHE A C 1
ATOM 1018 O O . PHE A 1 123 ? 16.925 -2.936 -13.778 1.00 91.44 123 PHE A O 1
ATOM 1025 N N . ILE A 1 124 ? 16.064 -0.864 -13.635 1.00 90.75 124 ILE A N 1
ATOM 1026 C CA . ILE A 1 124 ? 16.076 -0.598 -15.081 1.00 90.75 124 ILE A CA 1
ATOM 1027 C C . ILE A 1 124 ? 17.498 -0.644 -15.655 1.00 90.75 124 ILE A C 1
ATOM 1029 O O . ILE A 1 124 ? 17.718 -1.271 -16.693 1.00 90.75 124 ILE A O 1
ATOM 1033 N N . GLU A 1 125 ? 18.451 -0.011 -14.973 1.00 88.88 125 GLU A N 1
ATOM 1034 C CA . GLU A 1 125 ? 19.869 0.010 -15.344 1.00 88.88 125 GLU A CA 1
A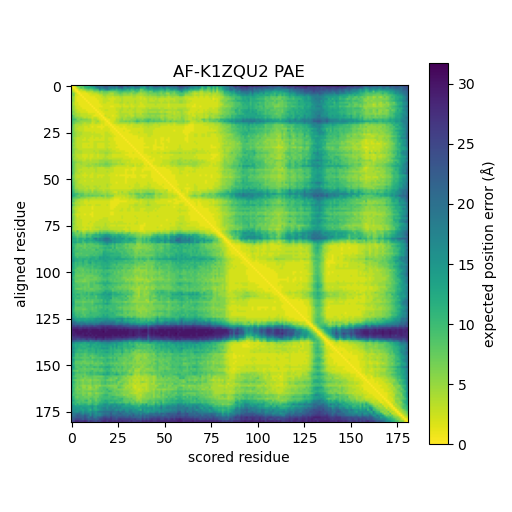TOM 1035 C C . GLU A 1 125 ? 20.486 -1.391 -15.261 1.00 88.88 125 GLU A C 1
ATOM 1037 O O . GLU A 1 125 ? 21.182 -1.816 -16.179 1.00 88.88 125 GLU A O 1
ATOM 1042 N N . GLY A 1 126 ? 20.167 -2.153 -14.209 1.00 86.56 126 GLY A N 1
ATOM 1043 C CA . GLY A 1 126 ? 20.652 -3.523 -14.027 1.00 86.56 126 GLY A CA 1
ATOM 1044 C C . GLY A 1 126 ? 20.136 -4.523 -15.067 1.00 86.56 126 GLY A C 1
ATOM 1045 O O . GLY A 1 126 ? 20.750 -5.573 -15.252 1.00 86.56 126 GLY A O 1
ATOM 1046 N N . CYS A 1 127 ? 19.035 -4.203 -15.752 1.00 84.31 127 CYS A N 1
ATOM 1047 C CA . CYS A 1 127 ? 18.487 -5.021 -16.831 1.00 84.31 127 CYS A CA 1
ATOM 1048 C C . CYS A 1 127 ? 19.032 -4.658 -18.221 1.00 84.31 127 CYS A C 1
ATOM 1050 O O . CYS A 1 127 ? 18.708 -5.352 -19.185 1.00 84.31 127 CYS A O 1
ATOM 1052 N N . GLN A 1 128 ? 19.818 -3.582 -18.356 1.00 81.69 128 GLN A N 1
ATOM 1053 C CA . GLN A 1 128 ? 20.400 -3.241 -19.651 1.00 81.69 128 GLN A CA 1
ATOM 1054 C C . GLN A 1 128 ? 21.505 -4.245 -20.020 1.00 81.69 128 GLN A C 1
ATOM 1056 O O . GLN A 1 128 ? 22.281 -4.663 -19.152 1.00 81.69 128 GLN A O 1
ATOM 1061 N N . PRO A 1 129 ? 21.595 -4.663 -21.295 1.00 69.06 129 PRO A N 1
ATOM 1062 C CA . PRO A 1 129 ? 22.673 -5.532 -21.744 1.00 69.06 129 PRO A CA 1
ATOM 1063 C C . PRO A 1 129 ? 24.028 -4.859 -21.486 1.00 69.06 129 PRO A C 1
ATOM 1065 O O . PRO A 1 129 ? 24.243 -3.715 -21.866 1.00 69.06 129 PRO A O 1
ATOM 1068 N N . LYS A 1 130 ? 24.959 -5.583 -20.852 1.00 63.50 130 LYS A N 1
ATOM 1069 C CA . LYS A 1 130 ? 26.302 -5.088 -20.482 1.00 63.50 130 LYS A CA 1
ATOM 1070 C C . LYS A 1 130 ? 27.264 -4.916 -21.667 1.00 63.50 130 LYS A C 1
ATOM 1072 O O . LYS A 1 130 ? 28.460 -4.757 -21.444 1.00 63.50 130 LYS A O 1
ATOM 1077 N N . ASN A 1 131 ? 26.779 -5.016 -22.901 1.00 51.72 131 ASN A N 1
ATOM 1078 C CA . ASN A 1 131 ? 27.647 -4.927 -24.064 1.00 51.72 131 ASN A CA 1
ATOM 1079 C C . ASN A 1 131 ? 27.850 -3.467 -24.457 1.00 51.72 131 ASN A C 1
ATOM 1081 O O . ASN A 1 131 ? 26.893 -2.742 -24.726 1.00 51.72 131 ASN A O 1
ATOM 1085 N N . ASP A 1 132 ? 29.126 -3.093 -24.494 1.00 49.84 132 ASP A N 1
ATOM 1086 C CA . ASP A 1 132 ? 29.642 -1.887 -25.118 1.00 49.84 132 ASP A CA 1
ATOM 1087 C C . ASP A 1 132 ? 29.052 -1.715 -26.527 1.00 49.84 132 ASP A C 1
ATOM 1089 O O . ASP A 1 132 ? 28.979 -2.672 -27.300 1.00 49.84 132 ASP A O 1
ATOM 1093 N N . ALA A 1 133 ? 28.681 -0.476 -26.852 1.00 47.53 133 ALA A N 1
ATOM 1094 C CA . ALA A 1 133 ? 28.030 -0.019 -28.084 1.00 47.53 133 ALA A CA 1
ATOM 1095 C C . ALA A 1 133 ? 26.493 -0.116 -28.121 1.00 47.53 133 ALA A C 1
ATOM 1097 O O . ALA A 1 133 ? 25.897 -0.906 -28.851 1.00 47.53 133 ALA A O 1
ATOM 1098 N N . SER A 1 134 ? 25.837 0.853 -27.483 1.00 45.09 134 SER A N 1
ATOM 1099 C CA . SER A 1 134 ? 24.709 1.502 -28.149 1.00 45.09 134 SER A CA 1
ATOM 1100 C C . SER A 1 134 ? 24.689 2.985 -27.816 1.00 45.09 134 SER A C 1
ATOM 1102 O O . SER A 1 134 ? 24.305 3.385 -26.721 1.00 45.09 134 SER A O 1
ATOM 1104 N N . GLU A 1 135 ? 25.038 3.798 -28.807 1.00 48.50 135 GLU A N 1
ATOM 1105 C CA . GLU A 1 135 ? 24.746 5.233 -28.923 1.00 48.50 135 GLU A CA 1
ATOM 1106 C C . GLU A 1 135 ? 23.224 5.509 -29.004 1.00 48.50 135 GLU A C 1
ATOM 1108 O O . GLU A 1 135 ? 22.772 6.431 -29.679 1.00 48.50 135 GLU A O 1
ATOM 1113 N N . GLN A 1 136 ? 22.396 4.674 -28.371 1.00 55.62 136 GLN A N 1
ATOM 1114 C CA . GLN A 1 136 ? 20.960 4.873 -28.278 1.00 55.62 136 GLN A CA 1
ATOM 1115 C C . GLN A 1 136 ? 20.650 5.490 -26.923 1.00 55.62 136 GLN A C 1
ATOM 1117 O O . GLN A 1 136 ? 20.842 4.873 -25.879 1.00 55.62 136 GLN A O 1
ATOM 1122 N N . ASP A 1 137 ? 20.152 6.720 -26.968 1.00 68.06 137 ASP A N 1
ATOM 1123 C CA . ASP A 1 137 ? 19.703 7.497 -25.818 1.00 68.06 137 ASP A CA 1
ATOM 1124 C C . ASP A 1 137 ? 18.372 6.930 -25.274 1.00 68.06 137 ASP A C 1
ATOM 1126 O O . ASP A 1 137 ? 17.295 7.519 -25.407 1.00 68.06 137 ASP A O 1
ATOM 1130 N N . GLY A 1 138 ? 18.401 5.697 -24.755 1.00 77.12 138 GLY A N 1
ATOM 1131 C CA . GLY A 1 138 ? 17.203 5.019 -24.274 1.00 77.12 138 GLY A CA 1
ATOM 1132 C C . GLY A 1 138 ? 17.419 3.617 -23.708 1.00 77.12 138 GLY A C 1
ATOM 1133 O O . GLY A 1 138 ? 18.430 2.964 -23.929 1.00 77.12 138 GLY A O 1
ATOM 1134 N N . PHE A 1 139 ? 16.414 3.155 -22.970 1.00 87.06 139 PHE A N 1
ATOM 1135 C CA . PHE A 1 139 ? 16.381 1.875 -22.271 1.00 87.06 139 PHE A CA 1
ATOM 1136 C C . PHE A 1 139 ? 15.483 0.897 -23.020 1.00 87.06 139 PHE A C 1
ATOM 1138 O O . PHE A 1 139 ? 14.341 1.229 -23.355 1.00 87.06 139 PHE A O 1
ATOM 1145 N N . PHE A 1 140 ? 15.958 -0.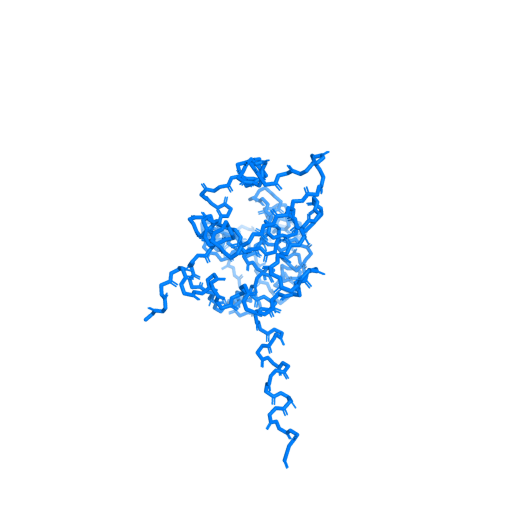322 -23.257 1.00 88.12 140 PHE A N 1
ATOM 1146 C CA . PHE A 1 140 ? 15.148 -1.332 -23.931 1.00 88.12 140 PHE A CA 1
ATOM 1147 C C . PHE A 1 140 ? 14.246 -2.061 -22.929 1.00 88.12 140 PHE A C 1
ATOM 1149 O O . PHE A 1 140 ? 14.726 -2.660 -21.967 1.00 88.12 140 PHE A O 1
ATOM 1156 N N . LEU A 1 141 ? 12.928 -1.999 -23.144 1.00 89.94 141 LEU A N 1
ATOM 1157 C CA . LEU A 1 141 ? 11.943 -2.752 -22.369 1.00 89.94 141 LEU A CA 1
ATOM 1158 C C . LEU A 1 141 ? 11.428 -3.901 -23.220 1.00 89.94 141 LEU A C 1
ATOM 1160 O O . LEU A 1 141 ? 10.612 -3.702 -24.122 1.00 89.94 141 LEU A O 1
ATOM 1164 N N . ASP A 1 142 ? 11.869 -5.104 -22.885 1.00 89.88 142 ASP A N 1
ATOM 1165 C CA . ASP A 1 142 ? 11.389 -6.341 -23.479 1.00 89.88 142 ASP A CA 1
ATOM 1166 C C . ASP A 1 142 ? 10.455 -7.097 -22.523 1.00 89.88 142 ASP A C 1
ATOM 1168 O O . ASP A 1 142 ? 10.115 -6.647 -21.421 1.00 89.88 142 ASP A O 1
ATOM 1172 N N . LYS A 1 143 ? 10.034 -8.289 -22.945 1.00 91.06 143 LYS A N 1
ATOM 1173 C CA . LYS A 1 143 ? 9.211 -9.170 -22.118 1.00 91.06 143 LYS A CA 1
ATOM 1174 C C . LYS A 1 143 ? 9.892 -9.542 -20.794 1.00 91.06 143 LYS A C 1
ATOM 1176 O O . LYS A 1 143 ? 9.196 -9.618 -19.784 1.00 91.06 143 LYS A O 1
ATOM 1181 N N . GLY A 1 144 ? 11.206 -9.768 -20.782 1.00 90.12 144 GLY A N 1
ATOM 1182 C CA . GLY A 1 144 ? 11.963 -10.135 -19.583 1.00 90.12 144 GLY A CA 1
ATOM 1183 C C . GLY A 1 144 ? 11.943 -9.024 -18.536 1.00 90.12 144 GLY A C 1
ATOM 1184 O O . GLY A 1 144 ? 11.529 -9.257 -17.401 1.00 90.12 144 GLY A O 1
ATOM 1185 N N . VAL A 1 145 ? 12.267 -7.794 -18.943 1.00 90.31 145 VAL A N 1
ATOM 1186 C CA . VAL A 1 145 ? 12.223 -6.604 -18.080 1.00 90.31 145 VAL A CA 1
ATOM 1187 C C . VAL A 1 145 ? 10.819 -6.380 -17.528 1.00 90.31 145 VAL A C 1
ATOM 1189 O O . VAL A 1 145 ? 10.656 -6.086 -16.346 1.00 90.31 145 VAL A O 1
ATOM 1192 N N . LYS A 1 146 ? 9.777 -6.560 -18.347 1.00 93.69 146 LYS A N 1
ATOM 1193 C CA . LYS A 1 146 ? 8.385 -6.387 -17.901 1.00 93.69 146 LYS A CA 1
ATOM 1194 C C . LYS A 1 146 ? 7.940 -7.461 -16.911 1.00 93.69 146 LYS A C 1
ATOM 1196 O O . LYS A 1 146 ? 7.209 -7.140 -15.974 1.00 93.69 146 LYS A O 1
ATOM 1201 N N . VAL A 1 147 ? 8.359 -8.716 -17.100 1.00 92.38 147 VAL A N 1
ATOM 1202 C CA . VAL A 1 147 ? 8.115 -9.794 -16.126 1.00 92.38 147 VAL A CA 1
ATOM 1203 C C . VAL A 1 147 ? 8.821 -9.472 -14.813 1.00 92.38 147 VAL A C 1
ATOM 1205 O O . VAL A 1 147 ? 8.162 -9.460 -13.775 1.00 92.38 147 VAL A O 1
ATOM 1208 N N . GLY A 1 148 ? 10.103 -9.103 -14.867 1.00 90.38 148 GLY A N 1
ATOM 1209 C CA . GLY A 1 148 ? 10.863 -8.700 -13.685 1.00 90.38 148 GLY A CA 1
ATOM 1210 C C . GLY A 1 148 ? 10.216 -7.518 -12.965 1.00 90.38 148 GLY A C 1
ATOM 1211 O O . GLY A 1 148 ? 10.014 -7.568 -11.758 1.00 90.38 148 GLY A O 1
ATOM 1212 N N . LEU A 1 149 ? 9.775 -6.493 -13.702 1.00 89.69 149 LEU A N 1
ATOM 1213 C CA . LEU A 1 149 ? 9.097 -5.334 -13.125 1.00 89.69 149 LEU A CA 1
ATOM 1214 C C . LEU A 1 149 ? 7.776 -5.725 -12.452 1.00 89.69 149 LEU A C 1
ATOM 1216 O O . LEU A 1 149 ? 7.453 -5.213 -11.381 1.00 89.69 149 LEU A O 1
ATOM 1220 N N . ARG A 1 150 ? 7.012 -6.649 -13.047 1.00 91.19 150 ARG A N 1
ATOM 1221 C CA . ARG A 1 150 ? 5.786 -7.172 -12.435 1.00 91.19 150 ARG A CA 1
ATOM 1222 C C . ARG A 1 150 ? 6.100 -7.884 -11.123 1.00 91.19 150 ARG A C 1
ATOM 1224 O O . ARG A 1 150 ? 5.474 -7.567 -10.117 1.00 91.19 150 ARG A O 1
ATOM 1231 N N . GLU A 1 151 ? 7.046 -8.816 -11.118 1.00 89.88 151 GLU A N 1
ATOM 1232 C CA . GLU A 1 151 ? 7.450 -9.539 -9.905 1.00 89.88 151 GLU A CA 1
ATOM 1233 C C . GLU A 1 151 ? 7.945 -8.580 -8.824 1.00 89.88 151 GLU A C 1
ATOM 1235 O O . GLU A 1 151 ? 7.562 -8.689 -7.659 1.00 89.88 151 GLU A O 1
ATOM 1240 N N . PHE A 1 152 ? 8.715 -7.577 -9.227 1.00 86.75 152 PHE A N 1
ATOM 1241 C CA . PHE A 1 152 ? 9.258 -6.573 -8.333 1.00 86.75 152 PHE A CA 1
ATOM 1242 C C . PHE A 1 152 ? 8.160 -5.736 -7.664 1.00 86.75 152 PHE A C 1
ATOM 1244 O O . PHE A 1 152 ? 8.148 -5.565 -6.444 1.00 86.75 152 PHE A O 1
ATOM 1251 N N . MET A 1 153 ? 7.165 -5.292 -8.435 1.00 88.62 153 MET A N 1
ATOM 1252 C CA . MET A 1 153 ? 5.985 -4.606 -7.899 1.00 88.62 153 MET A CA 1
ATOM 1253 C C . MET A 1 153 ? 5.122 -5.507 -7.006 1.00 88.62 153 MET A C 1
ATOM 1255 O O . MET A 1 153 ? 4.460 -5.021 -6.088 1.00 88.62 153 MET A O 1
ATOM 1259 N N . GLU A 1 154 ? 5.099 -6.814 -7.267 1.00 87.06 154 GLU A N 1
ATOM 1260 C CA . GLU A 1 154 ? 4.342 -7.779 -6.472 1.00 87.06 154 GLU A CA 1
ATOM 1261 C C . GLU A 1 154 ? 5.004 -8.079 -5.116 1.00 87.06 154 GLU A C 1
ATOM 1263 O O . GLU A 1 154 ? 4.273 -8.326 -4.155 1.00 87.06 154 GLU A O 1
ATOM 1268 N N . GLN A 1 155 ? 6.337 -7.984 -5.013 1.00 87.38 155 GLN A N 1
ATOM 1269 C CA . GLN A 1 155 ? 7.086 -8.117 -3.753 1.00 87.38 155 GLN A CA 1
ATOM 1270 C C . GLN A 1 155 ? 6.905 -6.911 -2.822 1.00 87.38 155 GLN A C 1
ATOM 1272 O O . GLN A 1 155 ? 6.808 -7.074 -1.606 1.00 87.38 155 GLN A O 1
ATOM 1277 N N . PHE A 1 156 ? 6.794 -5.706 -3.386 1.00 86.38 156 PHE A N 1
ATOM 1278 C CA . PHE A 1 156 ? 6.659 -4.462 -2.625 1.00 86.38 156 PHE A CA 1
ATOM 1279 C C . PHE A 1 156 ? 5.375 -3.707 -2.997 1.00 86.38 156 PHE A C 1
ATOM 1281 O O . PHE A 1 156 ? 5.447 -2.609 -3.549 1.00 86.38 156 PHE A O 1
ATOM 1288 N N . PRO A 1 157 ? 4.174 -4.252 -2.725 1.00 87.56 157 PRO A N 1
ATOM 1289 C CA . PRO A 1 157 ? 2.928 -3.587 -3.084 1.00 87.56 157 PRO A CA 1
ATOM 12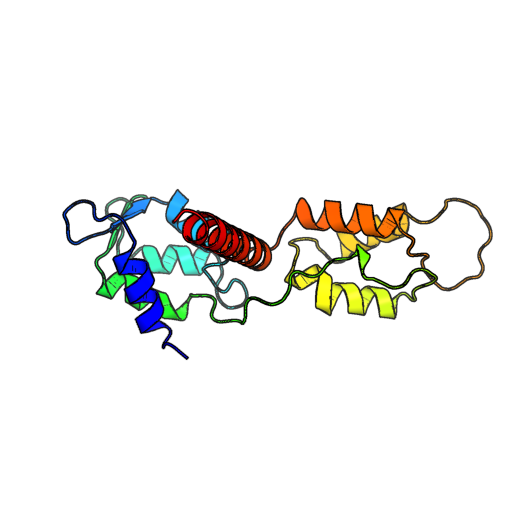90 C C . PRO A 1 157 ? 2.654 -2.397 -2.156 1.00 87.56 157 PRO A C 1
ATOM 1292 O O . PRO A 1 157 ? 2.813 -2.515 -0.937 1.00 87.56 157 PRO A O 1
ATOM 1295 N N . SER A 1 158 ? 2.161 -1.290 -2.722 1.00 85.12 158 SER A N 1
ATOM 1296 C CA . SER A 1 158 ? 1.626 -0.171 -1.934 1.00 85.12 158 SER A CA 1
ATOM 1297 C C . SER A 1 158 ? 0.397 -0.604 -1.127 1.00 85.12 158 SER A C 1
ATOM 1299 O O . SER A 1 158 ? -0.256 -1.604 -1.454 1.00 85.12 158 SER A O 1
ATOM 1301 N N . ASN A 1 159 ? 0.027 0.161 -0.099 1.00 84.44 159 ASN A N 1
ATOM 1302 C CA . ASN A 1 159 ? -1.177 -0.124 0.687 1.00 84.44 159 ASN A CA 1
ATOM 1303 C C . ASN A 1 159 ? -2.423 -0.133 -0.208 1.00 84.44 159 ASN A C 1
ATOM 1305 O O . ASN A 1 159 ? -3.225 -1.067 -0.169 1.00 84.44 159 ASN A O 1
ATOM 1309 N N . ARG A 1 160 ? -2.511 0.820 -1.143 1.00 81.56 160 ARG A N 1
ATOM 1310 C CA . ARG A 1 160 ? -3.539 0.829 -2.192 1.00 81.56 160 ARG A CA 1
ATOM 1311 C C . ARG A 1 160 ? -3.568 -0.469 -3.007 1.00 81.56 160 ARG A C 1
ATOM 1313 O O . ARG A 1 160 ? -4.637 -1.035 -3.232 1.00 81.56 160 ARG A O 1
ATOM 1320 N N . ARG A 1 161 ? -2.409 -0.961 -3.454 1.00 82.25 161 ARG A N 1
ATOM 1321 C CA . ARG A 1 161 ? -2.323 -2.197 -4.245 1.00 82.25 161 ARG A CA 1
ATOM 1322 C C . ARG A 1 161 ? -2.791 -3.416 -3.453 1.00 82.25 161 ARG A C 1
ATOM 1324 O O . ARG A 1 161 ? -3.401 -4.323 -4.022 1.00 82.25 161 ARG A O 1
ATOM 1331 N N . ARG A 1 162 ? -2.531 -3.449 -2.146 1.00 84.12 162 ARG A N 1
ATOM 1332 C CA . ARG A 1 162 ? -3.031 -4.499 -1.245 1.00 84.12 162 ARG A CA 1
ATOM 1333 C C . ARG A 1 162 ? -4.559 -4.459 -1.141 1.00 84.12 162 ARG A C 1
ATOM 1335 O O . ARG A 1 162 ? -5.189 -5.518 -1.240 1.00 84.12 162 ARG A O 1
ATOM 1342 N N . LEU A 1 163 ? -5.156 -3.266 -1.058 1.00 82.31 163 LEU A N 1
ATOM 1343 C CA . LEU A 1 163 ? -6.612 -3.098 -1.097 1.00 82.31 163 LEU A CA 1
ATOM 1344 C C . LEU A 1 163 ? -7.199 -3.611 -2.419 1.00 82.31 163 LEU A C 1
ATOM 1346 O O . LEU A 1 163 ? -8.114 -4.434 -2.410 1.00 82.31 163 LEU A O 1
ATOM 1350 N N . GLU A 1 164 ? -6.644 -3.181 -3.556 1.00 81.81 164 GLU A N 1
ATOM 1351 C CA . GLU A 1 164 ? -7.079 -3.592 -4.901 1.00 81.81 164 GLU A CA 1
ATOM 1352 C C . GLU A 1 164 ? -7.081 -5.121 -5.066 1.00 81.81 164 GLU A C 1
ATOM 1354 O O . GLU A 1 164 ? -8.066 -5.704 -5.533 1.00 81.81 164 GLU A O 1
ATOM 1359 N N . LYS A 1 165 ? -6.009 -5.794 -4.622 1.00 81.25 165 LYS A N 1
ATOM 1360 C CA . LYS A 1 165 ? -5.927 -7.263 -4.632 1.00 81.25 165 LYS A CA 1
ATOM 1361 C C . LYS A 1 165 ? -7.002 -7.899 -3.752 1.00 81.25 165 LYS A C 1
ATOM 1363 O O . LYS A 1 165 ? -7.659 -8.842 -4.191 1.00 81.25 165 LYS A O 1
ATOM 1368 N N . THR A 1 166 ? -7.208 -7.379 -2.544 1.00 81.06 166 THR A N 1
ATOM 1369 C CA . THR A 1 166 ? -8.194 -7.914 -1.592 1.00 81.06 166 THR A CA 1
ATOM 1370 C C . THR A 1 166 ? -9.617 -7.790 -2.137 1.00 81.06 166 THR A C 1
ATOM 1372 O O . THR A 1 166 ? -10.361 -8.772 -2.158 1.00 81.06 166 THR A O 1
ATOM 1375 N N . VAL A 1 167 ? -9.986 -6.619 -2.664 1.00 78.00 167 VAL A N 1
ATOM 1376 C CA . VAL A 1 167 ? -11.301 -6.385 -3.283 1.00 78.00 167 VAL A CA 1
ATOM 1377 C C . VAL A 1 167 ? -11.522 -7.337 -4.456 1.00 78.00 167 VAL A C 1
ATOM 1379 O O . VAL A 1 167 ? -12.569 -7.986 -4.530 1.00 78.00 167 VAL A O 1
ATOM 1382 N N . ARG A 1 168 ? -10.524 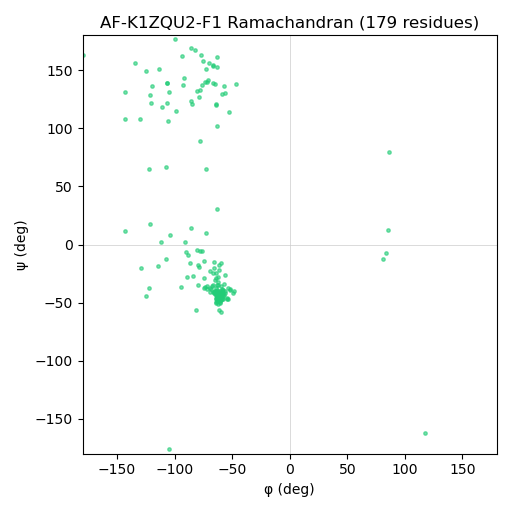-7.493 -5.338 1.00 77.88 168 ARG A N 1
ATOM 1383 C CA . ARG A 1 168 ? -10.601 -8.424 -6.471 1.00 77.88 168 ARG A CA 1
ATOM 1384 C C . ARG A 1 168 ? -10.791 -9.869 -6.010 1.00 77.88 168 ARG A C 1
ATOM 1386 O O . ARG A 1 168 ? -11.650 -10.565 -6.544 1.00 77.88 168 ARG A O 1
ATOM 1393 N N . GLN A 1 169 ? -10.050 -10.317 -4.997 1.00 80.62 169 GLN A N 1
ATOM 1394 C CA . GLN A 1 169 ? -10.202 -11.661 -4.431 1.00 80.62 169 GLN A CA 1
ATOM 1395 C C . GLN A 1 169 ? -11.605 -11.890 -3.856 1.00 80.62 169 GLN A C 1
ATOM 1397 O O . GLN A 1 169 ? -12.200 -12.943 -4.092 1.00 80.62 169 GLN A O 1
ATOM 1402 N N . VAL A 1 170 ? -12.153 -10.918 -3.121 1.00 76.81 170 VAL A N 1
ATOM 1403 C CA . VAL A 1 170 ? -13.512 -11.003 -2.565 1.00 76.81 170 VAL A CA 1
ATOM 1404 C C . VAL A 1 170 ? -14.557 -11.048 -3.682 1.00 76.81 170 VAL A C 1
ATOM 1406 O O . VAL A 1 170 ? -15.465 -11.878 -3.622 1.00 76.81 170 VAL A O 1
ATOM 1409 N N . ALA A 1 171 ? -14.418 -10.218 -4.719 1.00 70.25 171 ALA A N 1
ATOM 1410 C CA . ALA A 1 171 ? -15.311 -10.221 -5.876 1.00 70.25 171 ALA A CA 1
ATOM 1411 C C . ALA A 1 171 ? -15.287 -11.572 -6.613 1.00 70.25 171 ALA A C 1
ATOM 1413 O O . ALA A 1 171 ? -16.341 -12.167 -6.837 1.00 70.25 171 ALA A O 1
ATOM 1414 N N . CYS A 1 172 ? -14.099 -12.117 -6.895 1.00 68.88 172 CYS A N 1
ATOM 1415 C CA . CYS A 1 172 ? -13.953 -13.433 -7.523 1.00 68.88 172 CYS A CA 1
ATOM 1416 C C . CYS A 1 172 ? -14.565 -14.559 -6.670 1.00 68.88 172 CYS A C 1
ATOM 1418 O O . CYS A 1 172 ? -15.271 -15.415 -7.203 1.00 68.88 172 CYS A O 1
ATOM 1420 N N . LYS A 1 173 ? -14.369 -14.542 -5.343 1.00 69.56 173 LYS A N 1
ATOM 1421 C CA . LYS A 1 173 ? -14.977 -15.526 -4.425 1.00 69.56 173 LYS A CA 1
ATOM 1422 C C . LYS A 1 173 ? -16.506 -15.442 -4.400 1.00 69.56 173 L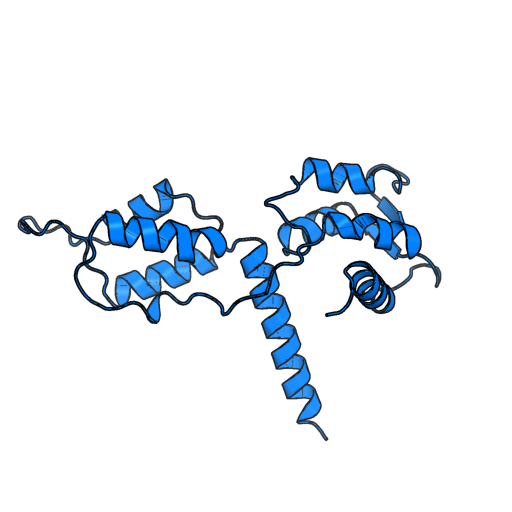YS A C 1
ATOM 1424 O O . LYS A 1 173 ? -17.164 -16.475 -4.305 1.00 69.56 173 LYS A O 1
ATOM 1429 N N . LYS A 1 174 ? -17.084 -14.237 -4.477 1.00 62.50 174 LYS A N 1
ATOM 1430 C CA . LYS A 1 174 ? -18.545 -14.053 -4.550 1.00 62.50 174 LYS A CA 1
ATOM 1431 C C . LYS A 1 174 ? -19.121 -14.624 -5.849 1.00 62.50 174 LYS A C 1
ATOM 1433 O O . LYS A 1 174 ? -20.124 -15.325 -5.785 1.00 62.50 174 LYS A O 1
ATOM 1438 N N . ILE A 1 175 ? -18.453 -14.409 -6.984 1.00 61.31 175 ILE A N 1
ATOM 1439 C CA . ILE A 1 175 ? -18.853 -14.980 -8.283 1.00 61.31 175 ILE A CA 1
ATOM 1440 C C . ILE A 1 175 ? -18.838 -16.515 -8.231 1.00 61.31 175 ILE A C 1
ATOM 1442 O O . ILE A 1 175 ? -19.817 -17.151 -8.603 1.00 61.31 175 ILE A O 1
ATOM 1446 N N . GLN A 1 176 ? -17.781 -17.118 -7.678 1.00 56.38 176 GLN A N 1
ATOM 1447 C CA . GLN A 1 176 ? -17.681 -18.579 -7.541 1.00 56.38 176 GLN A CA 1
ATOM 1448 C C . GLN A 1 176 ? -18.743 -19.187 -6.611 1.00 56.38 176 GLN A C 1
ATOM 1450 O O . GLN A 1 176 ? -19.123 -20.341 -6.784 1.00 56.38 176 GLN A O 1
ATOM 1455 N N . ARG A 1 177 ? -19.222 -18.433 -5.614 1.00 56.09 177 ARG A N 1
ATOM 1456 C CA . ARG A 1 177 ? -20.317 -18.864 -4.729 1.00 56.09 177 ARG A CA 1
ATOM 1457 C C . ARG A 1 177 ? -21.692 -18.700 -5.378 1.00 56.09 177 ARG A C 1
ATOM 1459 O O . ARG A 1 177 ? -22.543 -19.545 -5.151 1.00 56.09 177 ARG A O 1
ATOM 1466 N N . GLY A 1 178 ? -21.890 -17.667 -6.198 1.00 54.09 178 GLY A N 1
ATOM 1467 C CA . GLY A 1 178 ? -23.130 -17.450 -6.956 1.00 54.09 178 GLY A CA 1
ATOM 1468 C C . GLY A 1 178 ? -23.321 -18.387 -8.155 1.00 54.09 178 GLY A C 1
ATOM 1469 O O . GLY A 1 178 ? -24.420 -18.475 -8.676 1.00 54.09 178 GLY A O 1
ATOM 1470 N N . GLN A 1 179 ? -22.271 -19.097 -8.580 1.00 46.31 179 GLN A N 1
ATOM 1471 C CA . GLN A 1 179 ? -22.341 -20.164 -9.591 1.00 46.31 179 GLN A CA 1
ATOM 1472 C C . GLN A 1 179 ? -22.575 -21.563 -8.987 1.00 46.31 179 GLN A C 1
ATOM 1474 O O . GLN A 1 179 ? -22.589 -22.550 -9.717 1.00 46.31 179 GLN A O 1
ATOM 1479 N N . LYS A 1 180 ? -22.732 -21.667 -7.659 1.00 40.81 180 LYS A N 1
ATOM 1480 C CA . LYS A 1 180 ? -23.109 -22.902 -6.956 1.00 40.81 180 LYS A CA 1
ATOM 1481 C C . LYS A 1 180 ? -24.555 -22.812 -6.451 1.00 40.81 180 LYS A C 1
ATOM 1483 O O . LYS A 1 180 ? -24.780 -22.767 -5.246 1.00 40.81 180 LYS A O 1
ATOM 1488 N N . THR A 1 181 ? -25.501 -22.780 -7.379 1.00 38.09 181 THR A N 1
ATOM 1489 C CA . THR A 1 181 ? -26.942 -23.052 -7.211 1.00 38.09 181 THR A CA 1
ATOM 1490 C C . THR A 1 181 ? -27.461 -23.519 -8.553 1.00 38.09 181 THR A C 1
ATOM 1492 O O . THR A 1 181 ? -28.250 -24.481 -8.561 1.00 38.09 181 THR A O 1
#

Solvent-accessible surface area (backbone atoms only — not comparable to full-atom values): 10481 Å² total; per-residue (Å²): 130,82,51,65,52,58,51,41,51,53,54,54,71,72,54,76,46,80,79,79,66,32,37,74,40,43,54,69,52,58,53,44,41,46,63,37,24,50,33,31,69,92,80,42,53,71,68,57,53,52,56,71,46,52,88,37,41,80,78,85,48,40,29,60,37,42,67,69,60,54,37,67,51,40,88,50,41,51,80,73,82,82,63,85,79,79,57,53,74,76,53,78,73,46,77,38,40,70,67,56,50,50,51,45,36,66,72,50,42,47,65,37,16,66,63,51,73,68,60,51,50,53,53,58,60,70,67,50,78,90,64,86,84,68,100,56,89,50,47,76,37,48,72,66,55,22,50,51,51,41,55,53,37,66,76,35,49,16,32,54,35,44,31,47,52,51,54,50,52,54,53,55,53,50,53,62,53,71,73,69,123

Secondary structure (DSSP, 8-state):
---HHHHHHHHHHHSPPSSSS-EEEEHHHHHHHHHTTSB-TTT--HHHHHHHHGGGBSSSSEEEE-HHHHHTTGGGB--S-------GGGSPPEEE-HHHHHHHIIIIITTTB---HHHHHHHHHHTS---S----SSEEE-HHHHHHHHHHHHHSB-HHHHHHHHHHHHHHHHHHHHT--

Radius of gyration: 21.2 Å; Cα contacts (8 Å, |Δi|>4): 185; chains: 1; bounding box: 57×35×57 Å

Mean predicted aligned error: 8.42 Å